Protein AF-A0A813KNQ3-F1 (afdb_monomer)

pLDDT: mean 83.3, std 16.72, range [24.81, 98.5]

Foldseek 3Di:
DDDDDDDDDDPDDDDPPPPPPPPPPDQDQEDEDEDDLPDDAFQDLLVLVDQLCRFPLLVLLLPDLDPVCCPPDVNVVSLLVRLVSSQVSLQDPSGGRCDDVNLVVLLVSLQVCVVSVHLEYEYAYAAWLAFQAFFQLVCLLVVDDPVCSVVSVVLSSVLSNVDSVSSSSNSRLVNVNHNDCVDSSSNQNNSLVSQVSLQPRHQAYEYEYEPQQWWWKFQAAHSRRDLDHARRYMYTYAHAQQDAHVQVVCCVSCVVVDPCVQVSNFVRSCSSRVGIPGTGRAWHATWDWDDDNWKIKIWHFTFHADCPDLLGSNVCVVVVVVCDDPNDRPRHTDTPWMWMDTRNRYSHTDTDPDDDDDDDD

Structure (mmCIF, N/CA/C/O backbone):
data_AF-A0A813KNQ3-F1
#
_entry.id   AF-A0A813KNQ3-F1
#
loop_
_atom_site.group_PDB
_atom_site.id
_atom_site.type_symbol
_atom_site.label_atom_id
_atom_site.label_alt_id
_atom_site.label_comp_id
_atom_site.label_asym_id
_atom_site.label_entity_id
_atom_site.label_seq_id
_atom_site.pdbx_PDB_ins_code
_atom_site.Cartn_x
_atom_site.Cartn_y
_atom_site.Cartn_z
_atom_site.occupancy
_atom_site.B_iso_or_equiv
_atom_site.auth_seq_id
_atom_site.auth_comp_id
_atom_site.auth_asym_id
_atom_site.auth_atom_id
_atom_site.pdbx_PDB_model_num
ATOM 1 N N . MET A 1 1 ? -25.701 44.499 -14.372 1.00 35.12 1 MET A N 1
ATOM 2 C CA . MET A 1 1 ? -26.907 44.432 -13.525 1.00 35.12 1 MET A CA 1
ATOM 3 C C . MET A 1 1 ? -27.213 42.968 -13.316 1.00 35.12 1 MET A C 1
ATOM 5 O O . MET A 1 1 ? -27.433 42.255 -14.286 1.00 35.12 1 MET A O 1
ATOM 9 N N . GLU A 1 2 ? -27.029 42.526 -12.078 1.00 24.81 2 GLU A N 1
ATOM 10 C CA . GLU A 1 2 ? -27.102 41.136 -11.636 1.00 24.81 2 GLU A CA 1
ATOM 11 C C . GLU A 1 2 ? -28.526 40.587 -11.753 1.00 24.81 2 GLU A C 1
ATOM 13 O O . GLU A 1 2 ? -29.489 41.268 -11.404 1.00 24.81 2 GLU A O 1
ATOM 18 N N . ALA A 1 3 ? -28.644 39.338 -12.203 1.00 26.05 3 ALA A N 1
ATOM 19 C CA . ALA A 1 3 ? -29.846 38.533 -12.049 1.00 26.05 3 ALA A CA 1
ATOM 20 C C . ALA A 1 3 ? -29.546 37.419 -11.037 1.00 26.05 3 ALA A C 1
ATOM 22 O O . ALA A 1 3 ? -28.607 36.638 -11.189 1.00 26.05 3 ALA A O 1
ATOM 23 N N . SER A 1 4 ? -30.333 37.426 -9.970 1.00 29.94 4 SER A N 1
ATOM 24 C CA . SER A 1 4 ? -30.266 36.592 -8.779 1.00 29.94 4 SER A CA 1
ATOM 25 C C . SER A 1 4 ? -30.680 35.138 -9.042 1.00 29.94 4 SER A C 1
ATOM 27 O O . SER A 1 4 ? -31.616 34.856 -9.785 1.00 29.94 4 SER A O 1
ATOM 29 N N . SER A 1 5 ? -29.998 34.204 -8.373 1.00 27.09 5 SER A N 1
ATOM 30 C CA . SER A 1 5 ? -30.347 32.779 -8.299 1.00 27.09 5 SER A CA 1
ATOM 31 C C . SER A 1 5 ? -30.851 32.447 -6.884 1.00 27.09 5 SER A C 1
ATOM 33 O O . SER A 1 5 ? -30.196 32.843 -5.914 1.00 27.09 5 SER A O 1
ATOM 35 N N . PRO A 1 6 ? -31.989 31.742 -6.717 1.00 29.94 6 PRO A N 1
ATOM 36 C CA . PRO A 1 6 ? -32.568 31.459 -5.413 1.00 29.94 6 PRO A CA 1
ATOM 37 C C . PRO A 1 6 ? -32.114 30.080 -4.918 1.00 29.94 6 PRO A C 1
ATOM 39 O O . PRO A 1 6 ? -32.777 29.074 -5.146 1.00 29.94 6 PRO A O 1
ATOM 42 N N . TRP A 1 7 ? -31.001 30.029 -4.189 1.00 27.77 7 TRP A N 1
ATOM 43 C CA . TRP A 1 7 ? -30.667 28.868 -3.360 1.00 27.77 7 TRP A CA 1
ATOM 44 C C . TRP A 1 7 ? -30.407 29.323 -1.930 1.00 27.77 7 TRP A C 1
ATOM 46 O O . TRP A 1 7 ? -29.335 29.815 -1.575 1.00 27.77 7 TRP A O 1
ATOM 56 N N . GLY A 1 8 ? -31.449 29.183 -1.110 1.00 27.27 8 GLY A N 1
ATOM 57 C CA . GLY A 1 8 ? -31.393 29.396 0.327 1.00 27.27 8 GLY A CA 1
ATOM 58 C C . GLY A 1 8 ? -30.361 28.472 0.972 1.00 27.27 8 GLY A C 1
ATOM 59 O O . GLY A 1 8 ? -30.392 27.252 0.802 1.00 27.27 8 GLY A O 1
ATOM 60 N N . ARG A 1 9 ? -29.445 29.072 1.735 1.00 32.97 9 ARG A N 1
ATOM 61 C CA . ARG A 1 9 ? -28.508 28.367 2.611 1.00 32.97 9 ARG A CA 1
ATOM 62 C C . ARG A 1 9 ? -29.287 27.670 3.720 1.00 32.97 9 ARG A C 1
ATOM 64 O O . ARG A 1 9 ? -29.707 28.308 4.679 1.00 32.97 9 ARG A O 1
ATOM 71 N N . ASN A 1 10 ? -29.428 26.354 3.618 1.00 29.56 10 ASN A N 1
ATOM 72 C CA . ASN A 1 10 ? -29.791 25.520 4.756 1.00 29.56 10 ASN A CA 1
ATOM 73 C C . ASN A 1 10 ? -28.504 25.049 5.444 1.00 29.56 10 ASN A C 1
ATOM 75 O O . ASN A 1 10 ? -27.877 24.076 5.028 1.00 29.56 10 ASN A O 1
ATOM 79 N N . HIS A 1 11 ? -28.114 25.744 6.513 1.00 34.47 11 HIS A N 1
ATOM 80 C CA . HIS A 1 11 ? -27.138 25.240 7.475 1.00 34.47 11 HIS A CA 1
ATOM 81 C C . HIS A 1 11 ? -27.751 24.042 8.215 1.00 34.47 11 HIS A C 1
ATOM 83 O O . HIS A 1 11 ? -28.449 24.203 9.212 1.00 34.47 11 HIS A O 1
ATOM 89 N N . ARG A 1 12 ? -27.505 22.819 7.731 1.00 32.66 12 ARG A N 1
ATOM 90 C CA . ARG A 1 12 ? -27.678 21.611 8.548 1.00 32.66 12 ARG A CA 1
ATOM 91 C C . ARG A 1 12 ? -26.343 21.265 9.186 1.00 32.66 12 ARG A C 1
ATOM 93 O O . ARG A 1 12 ? -25.427 20.780 8.529 1.00 32.66 12 ARG A O 1
ATOM 100 N N . THR A 1 13 ? -26.270 21.539 10.480 1.00 35.56 13 THR A N 1
ATOM 101 C CA . THR A 1 13 ? -25.295 20.981 11.410 1.00 35.56 13 THR A CA 1
ATOM 102 C C . THR A 1 13 ? -25.208 19.464 11.227 1.00 35.56 13 THR A C 1
ATOM 104 O O . THR A 1 13 ? -26.224 18.770 11.109 1.00 35.56 13 THR A O 1
ATOM 107 N N . GLY A 1 14 ? -23.979 18.952 11.142 1.00 29.75 14 GLY A N 1
ATOM 108 C CA . GLY A 1 14 ? -23.702 17.529 11.001 1.00 29.75 14 GLY A CA 1
ATOM 109 C C . GLY A 1 14 ? -24.305 16.754 12.167 1.00 29.75 14 GLY A C 1
ATOM 110 O O . GLY A 1 14 ? -23.860 16.869 13.306 1.00 29.75 14 GLY A O 1
ATOM 111 N N . ARG A 1 15 ? -25.338 15.957 11.888 1.00 31.27 15 ARG A N 1
ATOM 112 C CA . ARG A 1 15 ? -25.838 14.965 12.836 1.00 31.27 15 ARG A CA 1
ATOM 113 C C . ARG A 1 15 ? -24.841 13.808 12.848 1.00 31.27 15 ARG A C 1
ATOM 115 O O . ARG A 1 15 ? -24.817 13.004 11.920 1.00 31.27 15 ARG A O 1
ATOM 122 N N . HIS A 1 16 ? -24.016 13.737 13.889 1.00 36.00 16 HIS A N 1
ATOM 123 C CA . HIS A 1 16 ? -23.256 12.535 14.212 1.00 36.00 16 HIS A CA 1
ATOM 124 C C . HIS A 1 16 ? -24.248 11.396 14.485 1.00 36.00 16 HIS A C 1
ATOM 126 O O . HIS A 1 16 ? -24.950 11.390 15.496 1.00 36.00 16 HIS A O 1
ATOM 132 N N . LEU A 1 17 ? -24.347 10.446 13.554 1.00 31.23 17 LEU A N 1
ATOM 133 C CA . LEU A 1 17 ? -25.104 9.213 13.744 1.00 31.23 17 LEU A CA 1
ATOM 134 C C . LEU A 1 17 ? -24.334 8.310 14.715 1.00 31.23 17 LEU A C 1
ATOM 136 O O . LEU A 1 17 ? -23.554 7.448 14.316 1.00 31.23 17 LEU A O 1
ATOM 140 N N . HIS A 1 18 ? -24.558 8.503 16.014 1.00 33.09 18 HIS A N 1
ATOM 141 C CA . HIS A 1 18 ? -24.254 7.484 17.009 1.00 33.09 18 HIS A CA 1
ATOM 142 C C . HIS A 1 18 ? -25.308 6.377 16.904 1.00 33.09 18 HIS A C 1
ATOM 144 O O . HIS A 1 18 ? -26.362 6.445 17.531 1.00 33.09 18 HIS A O 1
ATOM 150 N N . HIS A 1 19 ? -25.028 5.331 16.123 1.00 35.94 19 HIS A N 1
ATOM 151 C CA . HIS A 1 19 ? -25.736 4.064 16.291 1.00 35.94 19 HIS A CA 1
ATOM 152 C C . HIS A 1 19 ? -25.335 3.467 17.647 1.00 35.94 19 HIS A C 1
ATOM 154 O O . HIS A 1 19 ? -24.266 2.872 17.804 1.00 35.94 19 HIS A O 1
ATOM 160 N N . ALA A 1 20 ? -26.185 3.656 18.654 1.00 36.78 20 ALA A N 1
ATOM 161 C CA . ALA A 1 20 ? -26.112 2.903 19.893 1.00 36.78 20 ALA A CA 1
ATOM 162 C C . ALA A 1 20 ? -26.589 1.464 19.618 1.00 36.78 20 ALA A C 1
ATOM 164 O O . ALA A 1 20 ? -27.782 1.183 19.619 1.00 36.78 20 ALA A O 1
ATOM 165 N N . ASP A 1 21 ? -25.655 0.543 19.350 1.00 44.47 21 ASP A N 1
ATOM 166 C CA . ASP A 1 21 ? -25.929 -0.895 19.483 1.00 44.47 21 ASP A CA 1
ATOM 167 C C . ASP A 1 21 ? -26.136 -1.178 20.985 1.00 44.47 21 ASP A C 1
ATOM 169 O O . ASP A 1 21 ? -25.201 -1.073 21.790 1.00 44.47 21 ASP A O 1
ATOM 173 N N . HIS A 1 22 ? -27.392 -1.449 21.351 1.00 41.41 22 HIS A N 1
ATOM 174 C CA . HIS A 1 22 ? -27.886 -1.731 22.703 1.00 41.41 22 HIS A CA 1
ATOM 175 C C . HIS A 1 22 ? -27.747 -3.216 23.095 1.00 41.41 22 HIS A C 1
ATOM 177 O O . HIS A 1 22 ? -28.531 -3.732 23.889 1.00 41.41 22 HIS A O 1
ATOM 183 N N . ARG A 1 23 ? -26.736 -3.937 22.594 1.00 51.44 23 ARG A N 1
ATOM 184 C CA . ARG A 1 23 ? -26.382 -5.259 23.138 1.00 51.44 23 ARG A CA 1
ATOM 185 C C . ARG A 1 23 ? -25.590 -5.121 24.439 1.00 51.44 23 ARG A C 1
ATOM 187 O O . ARG A 1 23 ? -24.360 -5.169 24.459 1.00 51.44 23 ARG A O 1
ATOM 194 N N . VAL A 1 24 ? -26.328 -4.924 25.530 1.00 48.94 24 VAL A N 1
ATOM 195 C CA . VAL A 1 24 ? -25.827 -4.883 26.911 1.00 48.94 24 VAL A CA 1
ATOM 196 C C . VAL A 1 24 ? -24.958 -6.123 27.185 1.00 48.94 24 VAL A C 1
ATOM 198 O O . VAL A 1 24 ? -25.380 -7.251 26.947 1.00 48.94 24 VAL A O 1
ATOM 201 N N . GLY A 1 25 ? -23.719 -5.913 27.648 1.00 62.31 25 GLY A N 1
ATOM 202 C CA . GLY A 1 25 ? -22.829 -6.974 28.145 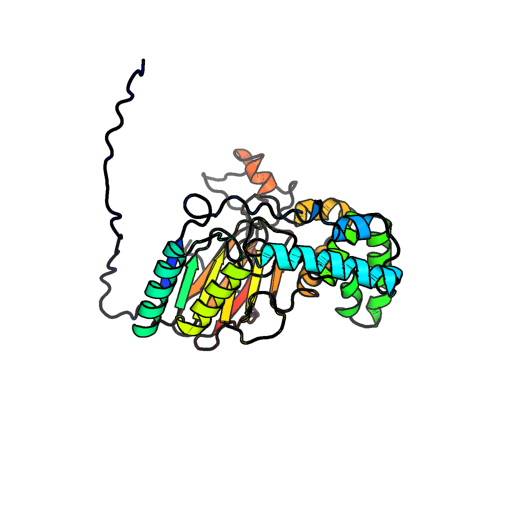1.00 62.31 25 GLY A CA 1
ATOM 203 C C . GLY A 1 25 ? -21.714 -7.461 27.209 1.00 62.31 25 GLY A C 1
ATOM 204 O O . GLY A 1 25 ? -20.819 -8.167 27.673 1.00 62.31 25 GLY A O 1
ATOM 205 N N . ARG A 1 26 ? -21.682 -7.079 25.922 1.00 62.34 26 ARG A N 1
ATOM 206 C CA . ARG A 1 26 ? -20.534 -7.405 25.047 1.00 62.34 26 ARG A CA 1
ATOM 207 C C . ARG A 1 26 ? -19.528 -6.244 24.995 1.00 62.34 26 ARG A C 1
ATOM 209 O O . ARG A 1 26 ? -19.908 -5.140 24.607 1.00 62.34 26 ARG A O 1
ATOM 216 N N . PRO A 1 27 ? -18.243 -6.460 25.337 1.00 73.25 27 PRO A N 1
ATOM 217 C CA . PRO A 1 27 ? -17.233 -5.412 25.235 1.00 73.25 27 PRO A CA 1
ATOM 218 C C . PRO A 1 27 ? -17.056 -4.991 23.773 1.00 73.25 27 PRO A C 1
ATOM 220 O O . PRO A 1 27 ? -16.853 -5.826 22.890 1.00 73.25 27 PRO A O 1
ATOM 223 N N . ARG A 1 28 ? -17.136 -3.681 23.518 1.00 89.31 28 ARG A N 1
ATOM 224 C CA . ARG A 1 28 ? -16.939 -3.103 22.184 1.00 89.31 28 ARG A CA 1
ATOM 225 C C . ARG A 1 28 ? -15.476 -3.283 21.772 1.00 89.31 28 ARG A C 1
ATOM 227 O O . ARG A 1 28 ? -14.582 -2.817 22.466 1.00 89.31 28 ARG A O 1
ATOM 234 N N . LEU A 1 29 ? -15.234 -3.944 20.640 1.00 94.81 29 LEU A N 1
ATOM 235 C CA . LEU A 1 29 ? -13.877 -4.304 20.204 1.00 94.81 29 LEU A CA 1
ATOM 236 C C . LEU A 1 29 ? -13.149 -3.174 19.471 1.00 94.81 29 LEU A C 1
ATOM 238 O O . LEU A 1 29 ? -11.924 -3.100 19.524 1.00 94.81 29 LEU A O 1
ATOM 242 N N . ALA A 1 30 ? -13.890 -2.311 18.778 1.00 96.81 30 ALA A N 1
ATOM 243 C CA . ALA A 1 30 ? -13.305 -1.344 17.864 1.00 96.81 30 ALA A CA 1
ATOM 244 C C . ALA A 1 30 ? -13.993 0.025 17.913 1.00 96.81 30 ALA A C 1
ATOM 246 O O . ALA A 1 30 ? -15.154 0.167 18.322 1.00 96.81 30 ALA A O 1
ATOM 247 N N . THR A 1 31 ? -13.257 1.033 17.465 1.00 97.94 31 THR A N 1
ATOM 248 C CA . THR A 1 31 ? -13.800 2.293 16.953 1.00 97.94 31 THR A CA 1
ATOM 249 C C . THR A 1 31 ? -13.368 2.406 15.502 1.00 97.94 31 THR A C 1
ATOM 251 O O . THR A 1 31 ? -12.188 2.224 15.216 1.00 97.94 31 THR A O 1
ATOM 254 N N . ILE A 1 32 ? -14.320 2.664 14.606 1.00 97.19 32 ILE A N 1
ATOM 255 C CA . ILE A 1 32 ? -14.069 2.835 13.175 1.00 97.19 32 ILE A CA 1
ATOM 256 C C . ILE A 1 32 ? -14.340 4.295 12.835 1.00 97.19 32 ILE A C 1
ATOM 258 O O . ILE A 1 32 ? -15.409 4.811 13.158 1.00 97.19 32 ILE A O 1
ATOM 262 N N . VAL A 1 33 ? -13.373 4.943 12.198 1.00 96.06 33 VAL A N 1
ATOM 263 C CA . VAL A 1 33 ? -13.489 6.303 11.674 1.00 96.06 33 VAL A CA 1
ATOM 264 C C . VAL A 1 33 ? -13.327 6.216 10.162 1.00 96.06 33 VAL A C 1
ATOM 266 O O . VAL A 1 33 ? -12.337 5.674 9.683 1.00 96.06 33 VAL A O 1
ATOM 269 N N . GLY A 1 34 ? -14.313 6.707 9.414 1.00 92.62 34 GLY A N 1
ATOM 270 C CA . GLY A 1 34 ? -14.240 6.849 7.961 1.00 92.62 34 GLY A CA 1
ATOM 271 C C . GLY A 1 34 ? -14.285 8.325 7.603 1.00 92.62 34 GLY A C 1
ATOM 272 O O . GLY A 1 34 ? -15.206 9.023 8.029 1.00 92.62 34 GLY A O 1
ATOM 273 N N . LEU A 1 35 ? -13.285 8.798 6.864 1.00 86.38 35 LEU A N 1
ATOM 274 C CA . LEU A 1 35 ? -13.152 10.199 6.468 1.00 86.38 35 LEU A CA 1
ATOM 275 C C . LEU A 1 35 ? -12.934 10.271 4.959 1.00 86.38 35 LEU A C 1
ATOM 277 O O . LEU A 1 35 ? -12.201 9.466 4.386 1.00 86.38 35 LEU A O 1
ATOM 281 N N . ASP A 1 36 ? -13.596 11.231 4.321 1.00 76.94 36 ASP A N 1
ATOM 282 C CA . ASP A 1 36 ? -13.407 11.502 2.900 1.00 76.94 36 ASP A CA 1
ATOM 283 C C . ASP A 1 36 ? -12.129 12.322 2.703 1.00 76.94 36 ASP A C 1
ATOM 285 O O . ASP A 1 36 ? -12.038 13.446 3.200 1.00 76.94 36 ASP A O 1
ATOM 289 N N . THR A 1 37 ? -11.170 11.763 1.965 1.00 68.94 37 THR A N 1
ATOM 290 C CA . THR A 1 37 ? -9.847 12.353 1.716 1.00 68.94 37 THR A CA 1
ATOM 291 C C . THR A 1 37 ? -9.738 13.100 0.380 1.00 68.94 37 THR A C 1
ATOM 293 O O . THR A 1 37 ? -8.639 13.512 0.012 1.00 68.94 37 THR A O 1
ATOM 296 N N . ARG A 1 38 ? -10.827 13.255 -0.395 1.00 65.75 38 ARG A N 1
ATOM 297 C CA . ARG A 1 38 ? -10.769 13.803 -1.770 1.00 65.75 38 ARG A CA 1
ATOM 298 C C . ARG A 1 38 ? -11.691 14.993 -2.038 1.00 65.75 38 ARG A C 1
ATOM 300 O O . ARG A 1 38 ? -11.348 15.813 -2.880 1.00 65.75 38 ARG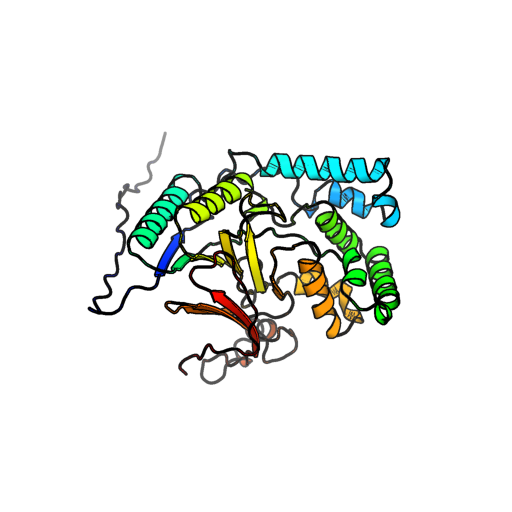 A O 1
ATOM 307 N N . LEU A 1 39 ? -12.829 15.129 -1.357 1.00 60.16 39 LEU A N 1
ATOM 308 C CA . LEU A 1 39 ? -13.869 16.083 -1.769 1.00 60.16 39 LEU A CA 1
ATOM 309 C C . LEU A 1 39 ? -13.893 17.410 -1.002 1.00 60.16 39 LEU A C 1
ATOM 311 O O . LEU A 1 39 ? -14.517 18.355 -1.481 1.00 60.16 39 LEU A O 1
ATOM 315 N N . LYS A 1 40 ? -13.291 17.501 0.192 1.00 63.97 40 LYS A N 1
ATOM 316 C CA . LYS A 1 40 ? -13.512 18.668 1.077 1.00 63.97 40 LYS A CA 1
ATOM 317 C C . LYS A 1 40 ? -12.270 19.364 1.619 1.00 63.9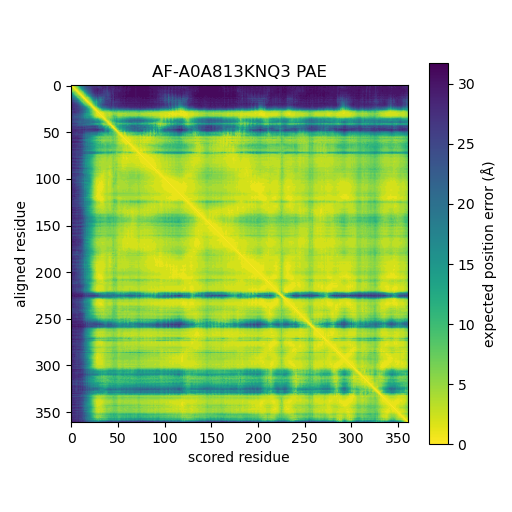7 40 LYS A C 1
ATOM 319 O O . LYS A 1 40 ? -12.378 20.536 1.959 1.00 63.97 40 LYS A O 1
ATOM 324 N N . VAL A 1 41 ? -11.145 18.664 1.760 1.00 67.81 41 VAL A N 1
ATOM 325 C CA . VAL A 1 41 ? -10.033 19.156 2.603 1.00 67.81 41 VAL A CA 1
ATOM 326 C C . VAL A 1 41 ? -8.657 18.977 1.972 1.00 67.81 41 VAL A C 1
ATOM 328 O O . VAL A 1 41 ? -7.672 19.479 2.508 1.00 67.81 41 VAL A O 1
ATOM 331 N N . ARG A 1 42 ? -8.579 18.313 0.812 1.00 75.94 42 ARG A N 1
ATOM 332 C CA . ARG A 1 42 ? -7.334 18.243 0.053 1.00 75.94 42 ARG A CA 1
ATOM 333 C C . ARG A 1 42 ? -6.903 19.679 -0.239 1.00 75.94 42 ARG A C 1
ATOM 335 O O . ARG A 1 42 ? -7.678 20.452 -0.811 1.00 75.94 42 ARG A O 1
ATOM 342 N N . SER A 1 43 ? -5.693 20.047 0.185 1.00 73.38 43 SER A N 1
ATOM 343 C CA . SER A 1 43 ? -5.064 21.294 -0.245 1.00 73.38 43 SER A CA 1
ATOM 344 C C . SER A 1 43 ? -5.085 21.343 -1.774 1.00 73.38 43 SER A C 1
ATOM 346 O O . SER A 1 43 ? -5.275 20.307 -2.416 1.00 73.38 43 SER A O 1
ATOM 348 N N . LYS A 1 44 ? -4.863 22.519 -2.383 1.00 64.50 44 LYS A N 1
ATOM 349 C CA . LYS A 1 44 ? -4.642 22.598 -3.839 1.00 64.50 44 LYS A CA 1
ATOM 350 C C . LYS A 1 44 ? -3.746 21.430 -4.243 1.00 64.50 44 LYS A C 1
ATOM 352 O O . LYS A 1 44 ? -2.745 21.225 -3.544 1.00 64.50 44 LYS A O 1
ATOM 357 N N . ASP A 1 45 ? -4.168 20.660 -5.261 1.00 55.72 45 ASP A N 1
ATOM 358 C CA . ASP A 1 45 ? -3.426 19.487 -5.728 1.00 55.72 45 ASP A CA 1
ATOM 359 C C . ASP A 1 45 ? -1.969 19.864 -5.688 1.00 55.72 45 ASP A C 1
ATOM 361 O O . ASP A 1 45 ? -1.627 20.920 -6.246 1.00 55.72 45 ASP A O 1
ATOM 365 N N . PRO A 1 46 ? -1.164 19.126 -4.911 1.00 52.47 46 PRO A N 1
ATOM 366 C CA . PRO A 1 46 ? 0.173 19.572 -4.655 1.00 52.47 46 PRO A CA 1
ATOM 367 C C . PRO A 1 46 ? 0.756 19.673 -6.059 1.00 52.47 46 PRO A C 1
ATOM 369 O O . PRO A 1 46 ? 0.745 18.710 -6.831 1.00 52.47 46 PRO A O 1
ATOM 372 N N . THR A 1 47 ? 1.134 20.887 -6.459 1.00 50.38 47 THR A N 1
ATOM 373 C CA . THR A 1 47 ? 1.878 21.140 -7.690 1.00 50.38 47 THR A CA 1
ATOM 374 C C . THR A 1 47 ? 3.273 20.574 -7.450 1.00 50.38 47 THR A C 1
ATOM 376 O O . THR A 1 47 ? 4.266 21.293 -7.462 1.00 50.38 47 THR A O 1
ATOM 379 N N . ILE A 1 48 ? 3.328 19.284 -7.101 1.00 54.06 48 ILE A N 1
ATOM 380 C CA . ILE A 1 48 ? 4.508 18.467 -6.950 1.00 54.06 48 ILE A CA 1
ATOM 381 C C . ILE A 1 48 ? 5.048 18.477 -8.354 1.00 54.06 48 ILE A C 1
ATOM 383 O O . ILE A 1 48 ? 4.428 17.934 -9.268 1.00 54.06 48 ILE A O 1
ATOM 387 N N . GLY A 1 49 ? 6.155 19.192 -8.520 1.00 47.28 49 GLY A N 1
ATOM 388 C CA . GLY A 1 49 ? 6.671 19.559 -9.825 1.00 47.28 49 GLY A CA 1
ATOM 389 C C . GLY A 1 49 ? 6.933 18.377 -10.744 1.00 47.28 49 GLY A C 1
ATOM 390 O O . GLY A 1 49 ? 7.143 18.610 -11.921 1.00 47.28 49 GLY A O 1
ATOM 391 N N . LEU A 1 50 ? 6.911 17.128 -10.269 1.00 57.50 50 LEU A N 1
ATOM 392 C CA . LEU A 1 50 ? 7.081 15.955 -11.108 1.00 57.50 50 LEU A CA 1
ATOM 393 C C . LEU A 1 50 ? 6.220 14.811 -10.546 1.00 57.50 50 LEU A C 1
ATOM 395 O O . LEU A 1 50 ? 6.513 14.243 -9.490 1.00 57.50 50 LEU A O 1
ATOM 399 N N . SER A 1 51 ? 5.158 14.441 -11.271 1.00 66.50 51 SER A N 1
ATOM 400 C CA . SER A 1 51 ? 4.630 13.074 -11.165 1.00 66.50 51 SER A CA 1
ATOM 401 C C . SER A 1 51 ? 5.787 12.095 -11.396 1.00 66.50 51 SER A C 1
ATOM 403 O O . SER A 1 51 ? 6.759 12.449 -12.067 1.00 66.50 51 SER A O 1
ATOM 405 N N . PHE A 1 52 ? 5.713 10.872 -10.862 1.00 68.94 52 PHE A N 1
ATOM 406 C CA . PHE A 1 52 ? 6.781 9.877 -11.039 1.00 68.94 52 PHE A CA 1
ATOM 407 C C . PHE A 1 52 ? 7.286 9.817 -12.488 1.00 68.94 52 PHE A C 1
ATOM 409 O O . PHE A 1 52 ? 8.485 9.941 -12.731 1.00 68.94 52 PHE A O 1
ATOM 416 N N . TRP A 1 53 ? 6.349 9.760 -13.440 1.00 71.75 53 TRP A N 1
ATOM 417 C CA . TRP A 1 53 ? 6.598 9.658 -14.880 1.00 71.75 53 TRP A CA 1
ATOM 418 C C . TRP A 1 53 ? 7.287 10.874 -15.506 1.00 71.75 53 TRP A C 1
ATOM 420 O O . TRP A 1 53 ? 7.880 10.744 -16.571 1.00 71.75 53 TRP A O 1
ATOM 430 N N . ALA A 1 54 ? 7.224 12.034 -14.857 1.00 68.88 54 ALA A N 1
ATOM 431 C CA . ALA A 1 54 ? 7.879 13.257 -15.301 1.00 68.88 54 ALA A CA 1
ATOM 432 C C . ALA A 1 54 ? 9.186 13.544 -14.542 1.00 68.88 54 ALA A C 1
ATOM 434 O O . ALA A 1 54 ? 9.830 14.544 -14.827 1.00 68.88 54 ALA A O 1
ATOM 435 N N . SER A 1 55 ? 9.577 12.709 -13.571 1.00 76.94 55 SER A N 1
ATOM 436 C CA . SER A 1 55 ? 10.700 13.019 -12.681 1.00 76.94 55 SER A CA 1
ATOM 437 C C . SER A 1 55 ? 12.079 12.898 -13.331 1.00 76.94 55 SER A C 1
ATOM 439 O O . SER A 1 55 ? 12.314 12.019 -14.159 1.00 76.94 55 SER A O 1
ATOM 441 N N . ASP A 1 56 ? 13.035 13.713 -12.877 1.00 80.62 56 ASP A N 1
ATOM 442 C CA . ASP A 1 56 ? 14.426 13.656 -13.346 1.00 80.62 56 ASP A CA 1
ATOM 443 C C . ASP A 1 56 ? 15.067 12.283 -13.097 1.00 80.62 56 ASP A C 1
ATOM 445 O O . ASP A 1 56 ? 15.831 11.798 -13.927 1.00 80.62 56 ASP A O 1
ATOM 449 N N . VAL A 1 57 ? 14.696 11.592 -12.010 1.00 81.31 57 VAL A N 1
ATOM 450 C CA . VAL A 1 57 ? 15.107 10.196 -11.761 1.00 81.31 57 VAL A CA 1
ATOM 451 C C . VAL A 1 57 ? 14.641 9.274 -12.893 1.00 81.31 57 VAL A C 1
ATOM 453 O O . VAL A 1 57 ? 15.407 8.440 -13.377 1.00 81.31 57 VAL A O 1
ATOM 456 N N . VAL A 1 58 ? 13.404 9.444 -13.361 1.00 83.56 58 VAL A N 1
ATOM 457 C CA . VAL A 1 58 ? 12.840 8.680 -14.480 1.00 83.56 58 VAL A CA 1
ATOM 458 C C . VAL A 1 58 ? 13.518 9.027 -15.807 1.00 83.56 58 VAL A C 1
ATOM 460 O O . VAL A 1 58 ? 13.823 8.123 -16.594 1.00 83.56 58 VAL A O 1
ATOM 463 N N . VAL A 1 59 ? 13.823 10.303 -16.052 1.00 85.81 59 VAL A N 1
ATOM 464 C CA . VAL A 1 59 ? 14.543 10.741 -17.258 1.00 85.81 59 VAL A CA 1
ATOM 465 C C . VAL A 1 59 ? 15.962 10.166 -17.283 1.00 85.81 59 VAL A C 1
ATOM 467 O O . VAL A 1 59 ? 16.341 9.529 -18.271 1.00 85.81 59 VAL A O 1
ATOM 470 N N . LEU A 1 60 ? 16.714 10.291 -16.184 1.00 87.19 60 LEU A N 1
ATOM 471 C CA . LEU A 1 60 ? 18.071 9.750 -16.038 1.00 87.19 60 LEU A CA 1
ATOM 472 C C . LEU A 1 60 ? 18.110 8.232 -16.276 1.00 87.19 60 LEU A C 1
ATOM 474 O O . LEU A 1 60 ? 18.949 7.746 -17.037 1.00 87.19 60 LEU A O 1
ATOM 478 N N . ALA A 1 61 ? 17.162 7.482 -15.707 1.00 87.69 61 ALA A N 1
ATOM 479 C CA . ALA A 1 61 ? 17.048 6.034 -15.911 1.00 87.69 61 ALA A CA 1
ATOM 480 C C . ALA A 1 61 ? 16.647 5.647 -17.349 1.00 87.69 61 ALA A C 1
ATOM 482 O O . ALA A 1 61 ? 16.962 4.557 -17.841 1.00 87.69 61 ALA A O 1
ATOM 483 N N . THR A 1 62 ? 15.939 6.536 -18.048 1.00 86.81 62 THR A N 1
ATOM 484 C CA . THR A 1 62 ? 15.533 6.310 -19.437 1.00 86.81 62 THR A CA 1
ATOM 485 C C . THR A 1 62 ? 16.726 6.419 -20.379 1.00 86.81 62 THR A C 1
ATOM 487 O O . THR A 1 62 ? 16.909 5.524 -21.214 1.00 86.81 62 THR A O 1
ATOM 490 N N . VAL A 1 63 ? 17.542 7.469 -20.217 1.00 86.50 63 VAL A N 1
ATOM 491 C CA . VAL A 1 63 ? 18.712 7.742 -21.069 1.00 86.50 63 VAL A CA 1
ATOM 492 C C . VAL A 1 63 ? 19.915 6.869 -20.715 1.00 86.50 63 VAL A C 1
ATOM 494 O O . VAL A 1 63 ? 20.661 6.469 -21.608 1.00 86.50 63 VAL A O 1
ATOM 497 N N . ASN A 1 64 ? 20.087 6.506 -19.441 1.00 87.19 64 ASN A N 1
ATOM 498 C CA . ASN A 1 64 ? 21.181 5.648 -19.009 1.00 87.19 64 ASN A CA 1
ATOM 499 C C . ASN A 1 64 ? 20.737 4.185 -18.890 1.00 87.19 64 ASN A C 1
ATOM 501 O O . ASN A 1 64 ? 20.186 3.757 -17.878 1.00 87.19 64 ASN A O 1
ATOM 505 N N . LYS A 1 65 ? 21.018 3.397 -19.930 1.00 87.38 65 LYS A N 1
ATOM 506 C CA . LYS A 1 65 ? 20.664 1.970 -19.978 1.00 87.38 65 LYS A CA 1
ATOM 507 C C . LYS A 1 65 ? 21.576 1.071 -19.137 1.00 87.38 65 LYS A C 1
ATOM 509 O O . LYS A 1 65 ? 21.209 -0.071 -18.890 1.00 87.38 65 LYS A O 1
ATOM 514 N N . ASN A 1 66 ? 22.752 1.554 -18.730 1.00 87.75 66 ASN A N 1
ATOM 515 C CA . ASN A 1 66 ? 23.730 0.740 -18.022 1.00 87.75 66 ASN A CA 1
ATOM 516 C C . ASN A 1 66 ? 23.610 0.950 -16.511 1.00 87.75 66 ASN A C 1
ATOM 518 O O . ASN A 1 66 ? 24.202 1.868 -15.944 1.00 87.75 66 ASN A O 1
ATOM 522 N N . MET A 1 67 ? 22.853 0.064 -15.871 1.00 88.31 67 MET A N 1
ATOM 523 C CA . MET A 1 67 ? 22.574 0.132 -14.441 1.00 88.31 67 MET A CA 1
ATOM 524 C C . MET A 1 67 ? 23.817 0.139 -13.550 1.00 88.31 67 MET A C 1
ATOM 526 O O . MET A 1 67 ? 23.811 0.824 -12.531 1.00 88.31 67 MET A O 1
ATOM 530 N N . SER A 1 68 ? 24.895 -0.565 -13.915 1.00 84.56 68 SER A N 1
ATOM 531 C CA . SER A 1 68 ? 26.113 -0.568 -13.090 1.00 84.56 68 SER A CA 1
ATOM 532 C C . SER A 1 68 ? 26.751 0.819 -13.009 1.00 84.56 68 SER A C 1
ATOM 534 O O . SER A 1 68 ? 27.302 1.182 -11.970 1.00 84.56 68 SER A O 1
ATOM 536 N N . LYS A 1 69 ? 26.574 1.646 -14.049 1.00 89.12 69 LYS A N 1
ATOM 537 C CA . LYS A 1 69 ? 27.035 3.037 -14.047 1.00 89.12 69 LYS A CA 1
ATOM 538 C C . LYS A 1 69 ? 26.227 3.937 -13.124 1.00 89.12 69 LYS A C 1
ATOM 540 O O . LYS A 1 69 ? 26.729 4.975 -12.710 1.00 89.12 69 LYS A O 1
ATOM 545 N N . TRP A 1 70 ? 24.990 3.571 -12.773 1.00 91.00 70 TRP A N 1
ATOM 546 C CA . TRP A 1 70 ? 24.150 4.378 -11.873 1.00 91.00 70 TRP A CA 1
ATOM 547 C C . TRP A 1 70 ? 24.778 4.549 -10.489 1.00 91.00 70 TRP A C 1
ATOM 549 O O . TRP A 1 70 ? 24.485 5.521 -9.798 1.00 91.00 70 TRP A O 1
ATOM 559 N N . MET A 1 71 ? 25.660 3.622 -10.110 1.00 89.62 71 MET A N 1
ATOM 560 C CA . MET A 1 71 ? 26.377 3.626 -8.839 1.00 89.62 71 MET A CA 1
ATOM 561 C C . MET A 1 71 ? 27.747 4.325 -8.912 1.00 89.62 71 MET A C 1
ATOM 563 O O . MET A 1 71 ? 28.432 4.423 -7.896 1.00 89.62 71 MET A O 1
ATOM 567 N N . GLU A 1 72 ? 28.150 4.840 -10.077 1.00 89.19 72 GLU A N 1
ATOM 568 C CA . GLU A 1 72 ? 29.365 5.647 -10.239 1.00 89.19 72 GLU A CA 1
ATOM 569 C C . GLU A 1 72 ? 29.159 7.069 -9.693 1.00 89.19 72 GLU A C 1
ATOM 571 O O . GLU A 1 72 ? 28.070 7.632 -9.799 1.00 89.19 72 GLU A O 1
ATOM 576 N N . SER A 1 73 ? 30.213 7.684 -9.140 1.00 84.88 73 SER A N 1
ATOM 577 C CA . SER A 1 73 ? 30.111 8.922 -8.342 1.00 84.88 73 SER A CA 1
ATOM 578 C C . SER A 1 73 ? 29.329 10.076 -9.011 1.00 84.88 73 SER A C 1
ATOM 580 O O . SER A 1 73 ? 28.391 10.578 -8.381 1.00 84.88 73 SER A O 1
ATOM 582 N N . PRO A 1 74 ? 29.588 10.474 -10.278 1.00 87.69 74 PRO A N 1
ATOM 583 C CA . PRO A 1 74 ? 28.838 11.573 -10.892 1.00 87.69 74 PRO A CA 1
ATOM 584 C C . PRO A 1 74 ? 27.352 11.253 -11.116 1.00 87.69 74 PRO A C 1
ATOM 586 O O . PRO A 1 74 ? 26.499 12.111 -10.897 1.00 87.69 74 PRO A O 1
ATOM 589 N N . LEU A 1 75 ? 27.023 10.022 -11.519 1.00 91.50 75 LEU A N 1
ATOM 590 C CA . LEU A 1 75 ? 25.647 9.633 -11.833 1.00 91.50 75 LEU A CA 1
ATOM 591 C C . LEU A 1 75 ? 24.832 9.335 -10.570 1.00 91.50 75 LEU A C 1
ATOM 593 O O . LEU A 1 75 ? 23.687 9.770 -10.449 1.00 91.50 75 LEU A O 1
ATOM 597 N N . LEU A 1 76 ? 25.448 8.675 -9.591 1.00 92.50 76 LEU A N 1
ATOM 598 C CA . LEU A 1 76 ? 24.874 8.465 -8.268 1.00 92.50 76 LEU A CA 1
ATOM 599 C C . LEU A 1 76 ? 24.515 9.801 -7.605 1.00 92.50 76 LEU A C 1
ATOM 601 O O . LEU A 1 76 ? 23.451 9.926 -6.996 1.00 92.50 76 LEU A O 1
ATOM 605 N N . GLY A 1 77 ? 25.386 10.808 -7.742 1.00 93.44 77 GLY A N 1
ATOM 606 C CA . GLY A 1 77 ? 25.131 12.168 -7.269 1.00 93.44 77 GLY A CA 1
ATOM 607 C C . GLY A 1 77 ? 23.898 12.801 -7.920 1.00 93.44 77 GLY A C 1
ATOM 608 O O . GLY A 1 77 ? 23.060 13.357 -7.213 1.00 93.44 77 GLY A O 1
ATOM 609 N N . GLN A 1 78 ? 23.739 12.656 -9.239 1.00 92.31 78 GLN A N 1
ATOM 610 C CA . GLN A 1 78 ? 22.580 13.177 -9.978 1.00 92.31 78 GLN A CA 1
ATOM 611 C C . GLN A 1 78 ? 21.267 12.513 -9.555 1.00 92.31 78 GLN A C 1
ATOM 613 O O . GLN A 1 78 ? 20.298 13.210 -9.257 1.00 92.31 78 GLN A O 1
ATOM 618 N N . PHE A 1 79 ? 21.238 11.180 -9.461 1.00 92.88 79 PHE A N 1
ATOM 619 C CA . PHE A 1 79 ? 20.053 10.455 -8.995 1.00 92.88 79 PHE A CA 1
ATOM 620 C C . PHE A 1 79 ? 19.645 10.868 -7.577 1.00 92.88 79 PHE A C 1
ATOM 622 O O . PHE A 1 79 ? 18.468 11.130 -7.325 1.00 92.88 79 PHE A O 1
ATOM 629 N N . LYS A 1 80 ? 20.612 10.974 -6.657 1.00 91.94 80 LYS A N 1
ATOM 630 C CA . LYS A 1 80 ? 20.361 11.420 -5.279 1.00 91.94 80 LYS A CA 1
ATOM 631 C C . LYS A 1 80 ? 19.861 12.861 -5.219 1.00 91.94 80 LYS A C 1
ATOM 633 O O . LYS A 1 80 ? 18.931 13.135 -4.467 1.00 91.94 80 LYS A O 1
ATOM 638 N N . ALA A 1 81 ? 20.444 13.767 -6.004 1.00 91.62 81 ALA A N 1
ATOM 639 C CA . ALA A 1 81 ? 20.007 15.159 -6.064 1.00 91.62 81 ALA A CA 1
ATOM 640 C C . ALA A 1 81 ? 18.559 15.270 -6.567 1.00 91.62 81 ALA A C 1
ATOM 642 O O . ALA A 1 81 ? 17.735 15.919 -5.926 1.00 91.62 81 ALA A O 1
ATOM 643 N N . ALA A 1 82 ? 18.224 14.563 -7.649 1.00 89.75 82 ALA A N 1
ATOM 644 C CA . ALA A 1 82 ? 16.865 14.512 -8.179 1.00 89.75 82 ALA A CA 1
ATOM 645 C C . ALA A 1 82 ? 15.865 13.929 -7.162 1.00 89.75 82 ALA A C 1
ATOM 647 O O . ALA A 1 82 ? 14.803 14.504 -6.926 1.00 89.75 82 ALA A O 1
ATOM 648 N N . ALA A 1 83 ? 16.215 12.820 -6.504 1.00 89.38 83 ALA A N 1
ATOM 649 C CA . ALA A 1 83 ? 15.380 12.225 -5.462 1.00 89.38 83 ALA A CA 1
ATOM 650 C C . ALA A 1 83 ? 15.169 13.172 -4.267 1.00 89.38 83 ALA A C 1
ATOM 652 O O . ALA A 1 83 ? 14.053 13.273 -3.757 1.00 89.38 83 ALA A O 1
ATOM 653 N N . LYS A 1 84 ? 16.210 13.908 -3.854 1.00 88.81 84 LYS A N 1
ATOM 654 C CA . LYS A 1 84 ? 16.145 14.882 -2.756 1.00 88.81 84 LYS A CA 1
ATOM 655 C C . LYS A 1 84 ? 15.157 16.011 -3.049 1.00 88.81 84 LYS A C 1
ATOM 657 O O . LYS A 1 84 ? 14.345 16.322 -2.187 1.00 88.81 84 LYS A O 1
ATOM 662 N N . VAL A 1 85 ? 15.164 16.562 -4.266 1.00 87.06 85 VAL A N 1
ATOM 663 C CA . VAL A 1 85 ? 14.200 17.600 -4.686 1.00 87.06 85 VAL A CA 1
ATOM 664 C C . VAL A 1 85 ? 12.756 17.106 -4.542 1.00 87.06 85 VAL A C 1
ATOM 666 O O . VAL A 1 85 ? 11.899 17.822 -4.026 1.00 87.06 85 VAL A O 1
ATOM 669 N N . LEU A 1 86 ? 12.482 15.862 -4.947 1.00 85.56 86 LEU A N 1
ATOM 670 C CA . LEU A 1 86 ? 11.150 15.263 -4.818 1.00 85.56 86 LEU A CA 1
ATOM 671 C C . LEU A 1 86 ? 10.751 15.053 -3.357 1.00 85.56 86 LEU A C 1
ATOM 673 O O . LEU A 1 86 ? 9.609 15.322 -2.987 1.00 85.56 86 LEU A O 1
ATOM 677 N N . GLN A 1 87 ? 11.675 14.551 -2.539 1.00 86.19 87 GLN A N 1
ATOM 678 C CA . GLN A 1 87 ? 11.444 14.332 -1.112 1.00 86.19 87 GLN A CA 1
ATOM 679 C C . GLN A 1 87 ? 11.141 15.652 -0.394 1.00 86.19 87 GLN A C 1
ATOM 681 O O . GLN A 1 87 ? 10.166 15.718 0.350 1.00 86.19 87 GLN A O 1
ATOM 686 N N . ASP A 1 88 ? 11.897 16.710 -0.688 1.00 86.62 88 ASP A N 1
ATOM 687 C CA . ASP A 1 88 ? 11.687 18.038 -0.104 1.00 86.62 88 ASP A CA 1
ATOM 688 C C . ASP A 1 88 ? 10.334 18.630 -0.510 1.00 86.62 88 ASP A C 1
ATOM 690 O O . ASP A 1 88 ? 9.602 19.143 0.334 1.00 86.62 88 ASP A O 1
ATOM 694 N N . ALA A 1 89 ? 9.949 18.496 -1.784 1.00 84.62 89 ALA A N 1
ATOM 695 C CA . ALA A 1 89 ? 8.648 18.965 -2.256 1.00 84.62 89 ALA A CA 1
ATOM 696 C C . ALA A 1 89 ? 7.477 18.254 -1.552 1.00 84.62 89 ALA A C 1
ATOM 698 O O . ALA A 1 89 ? 6.483 18.889 -1.209 1.00 84.62 89 ALA A O 1
ATOM 699 N N . ARG A 1 90 ? 7.593 16.942 -1.313 1.00 84.19 90 ARG A N 1
ATOM 700 C CA . ARG A 1 90 ? 6.559 16.114 -0.659 1.00 84.19 90 ARG A CA 1
ATOM 701 C C . ARG A 1 90 ? 6.479 16.332 0.854 1.00 84.19 90 ARG A C 1
ATOM 703 O O . ARG A 1 90 ? 5.430 16.096 1.455 1.00 84.19 90 ARG A O 1
ATOM 710 N N . ALA A 1 91 ? 7.570 16.795 1.463 1.00 86.56 91 ALA A N 1
ATOM 711 C CA . ALA A 1 91 ? 7.654 17.133 2.880 1.00 86.56 91 ALA A CA 1
ATOM 712 C C . ALA A 1 91 ? 7.127 18.542 3.211 1.00 86.56 91 ALA A C 1
ATOM 714 O O . ALA A 1 91 ? 7.224 18.969 4.358 1.00 86.56 91 ALA A O 1
ATOM 715 N N . ASN A 1 92 ? 6.563 19.264 2.238 1.00 87.25 92 ASN A N 1
ATOM 716 C CA . ASN A 1 92 ? 5.990 20.584 2.464 1.00 87.25 92 ASN A CA 1
ATOM 717 C C . ASN A 1 92 ? 4.767 20.514 3.398 1.00 87.25 92 ASN A C 1
ATOM 719 O O . ASN A 1 92 ? 3.771 19.860 3.091 1.00 87.25 92 ASN A O 1
ATOM 723 N N . GLU A 1 93 ? 4.826 21.239 4.516 1.00 89.88 93 GLU A N 1
ATOM 724 C CA . GLU A 1 93 ? 3.794 21.234 5.561 1.00 89.88 93 GLU A CA 1
ATOM 725 C C . GLU A 1 93 ? 2.448 21.818 5.106 1.00 89.88 93 GLU A C 1
ATOM 727 O O . GLU A 1 93 ? 1.408 21.520 5.691 1.00 89.88 93 GLU A O 1
ATOM 732 N N . SER A 1 94 ? 2.448 22.630 4.042 1.00 85.88 94 SER A N 1
ATOM 733 C CA . SER A 1 94 ? 1.221 23.187 3.456 1.00 85.88 94 SER A CA 1
ATOM 734 C C . SER A 1 94 ? 0.419 22.172 2.636 1.00 85.88 94 SER A C 1
ATOM 736 O O . SER A 1 94 ? -0.723 22.453 2.263 1.00 85.88 94 SER A O 1
ATOM 738 N N . PHE A 1 95 ? 0.991 20.998 2.346 1.00 87.19 95 PHE A N 1
ATOM 739 C CA . PHE A 1 95 ? 0.309 19.937 1.619 1.00 87.19 95 PHE A CA 1
ATOM 740 C C . PHE A 1 95 ? -0.412 19.010 2.587 1.00 87.19 95 PHE A C 1
ATOM 742 O O . PHE A 1 95 ? 0.194 18.345 3.429 1.00 87.19 95 PHE A O 1
ATOM 749 N N . ALA A 1 96 ? -1.726 18.923 2.409 1.00 87.19 96 ALA A N 1
ATOM 750 C CA . ALA A 1 96 ? -2.591 18.087 3.218 1.00 87.19 96 ALA A CA 1
ATOM 751 C C . ALA A 1 96 ? -3.621 17.378 2.339 1.00 87.19 96 ALA A C 1
ATOM 753 O O . ALA A 1 96 ? -4.285 17.994 1.509 1.00 87.19 96 ALA A O 1
ATOM 754 N N . GLN A 1 97 ? -3.768 16.078 2.544 1.00 87.19 97 GLN A N 1
ATOM 755 C CA . GLN A 1 97 ? -4.813 15.252 1.966 1.00 87.19 97 GLN A CA 1
ATOM 756 C C . GLN A 1 97 ? -6.034 15.167 2.896 1.00 87.19 97 GLN A C 1
ATOM 758 O O . GLN A 1 97 ? -7.169 15.248 2.433 1.00 87.19 97 GLN A O 1
ATOM 763 N N . LEU A 1 98 ? -5.803 15.018 4.204 1.00 88.56 98 LEU A N 1
ATOM 764 C CA . LEU A 1 98 ? -6.847 14.953 5.231 1.00 88.56 98 LEU A CA 1
ATOM 765 C C . LEU A 1 98 ? -7.161 16.340 5.818 1.00 88.56 98 LEU A C 1
ATOM 767 O O . LEU A 1 98 ? -8.315 16.658 6.088 1.00 88.56 98 LEU A O 1
ATOM 771 N N . GLY A 1 99 ? -6.138 17.173 6.011 1.00 88.50 99 GLY A N 1
ATOM 772 C CA . GLY A 1 99 ? -6.236 18.463 6.693 1.00 88.50 99 GLY A CA 1
ATOM 773 C C . GLY A 1 99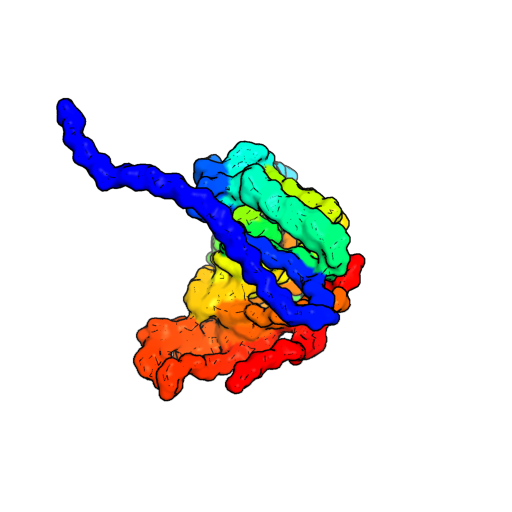 ? -6.347 18.342 8.215 1.00 88.50 99 GLY A C 1
ATOM 774 O O . GLY A 1 99 ? -6.609 17.270 8.762 1.00 88.50 99 GLY A O 1
ATOM 775 N N . SER A 1 100 ? -6.128 19.457 8.917 1.00 89.62 100 SER A N 1
ATOM 776 C CA . SER A 1 100 ? -6.098 19.515 10.388 1.00 89.62 100 SER A CA 1
ATOM 777 C C . SER A 1 100 ? -7.402 19.051 11.032 1.00 89.62 100 SER A C 1
ATOM 779 O O . SER A 1 100 ? -7.370 18.252 11.962 1.00 89.62 100 SER A O 1
ATOM 781 N N . ASP A 1 101 ? -8.544 19.507 10.518 1.00 89.75 101 ASP A N 1
ATOM 782 C CA . ASP A 1 101 ? -9.841 19.318 11.175 1.00 89.75 101 ASP A CA 1
ATOM 783 C C . ASP A 1 101 ? -10.272 17.850 11.156 1.00 89.75 101 ASP A C 1
ATOM 785 O O . ASP A 1 101 ? -10.668 17.281 12.174 1.00 89.75 101 ASP A O 1
ATOM 789 N N . GLN A 1 102 ? -10.150 17.199 9.996 1.00 91.06 102 GLN A N 1
ATOM 790 C CA . GLN A 1 102 ? -10.442 15.773 9.873 1.00 91.06 102 GLN A CA 1
ATOM 791 C C . GLN A 1 102 ? -9.419 14.919 10.626 1.00 91.06 102 GLN A C 1
ATOM 793 O O . GLN A 1 102 ? -9.802 13.905 11.214 1.00 91.06 102 GLN A O 1
ATOM 798 N N . ARG A 1 103 ? -8.142 15.333 10.663 1.00 92.25 103 ARG A N 1
ATOM 799 C CA . ARG A 1 103 ? -7.134 14.673 11.500 1.00 92.25 103 ARG A CA 1
ATOM 800 C C . ARG A 1 103 ? -7.568 14.711 12.956 1.00 92.25 103 ARG A C 1
ATOM 802 O O . ARG A 1 103 ? -7.698 13.640 13.532 1.00 92.25 103 ARG A O 1
ATOM 809 N N . GLN A 1 104 ? -7.899 15.889 13.493 1.00 94.25 104 GLN A N 1
ATOM 810 C CA . GLN A 1 104 ? -8.317 16.071 14.887 1.00 94.25 104 GLN A CA 1
ATOM 811 C C . GLN A 1 104 ? -9.504 15.173 15.257 1.00 94.25 104 GLN A C 1
ATOM 813 O O . GLN A 1 104 ? -9.467 14.498 16.284 1.00 94.25 104 GLN A O 1
ATOM 818 N N . ILE A 1 105 ? -10.514 15.073 14.383 1.00 94.12 105 ILE A N 1
ATOM 819 C CA . ILE A 1 105 ? -11.661 14.168 14.578 1.00 94.12 105 ILE A CA 1
ATOM 820 C C . ILE A 1 105 ? -11.202 12.712 14.754 1.00 94.12 105 ILE A C 1
ATOM 822 O O . ILE A 1 105 ? -11.708 11.998 15.624 1.00 94.12 105 ILE A O 1
ATOM 826 N N . MET A 1 106 ? -10.251 12.256 13.935 1.00 95.69 106 MET A N 1
ATOM 827 C CA . MET A 1 106 ? -9.678 10.915 14.049 1.00 95.69 106 MET A CA 1
ATOM 828 C C . MET A 1 106 ? -8.874 10.750 15.345 1.00 95.69 106 MET A C 1
ATOM 830 O O . MET A 1 106 ? -9.024 9.724 16.013 1.00 95.69 106 MET A O 1
ATOM 834 N N . GLU A 1 107 ? -8.056 11.737 15.723 1.00 97.19 107 GLU A N 1
ATOM 835 C CA . GLU A 1 107 ? -7.235 11.671 16.942 1.00 97.19 107 GLU A CA 1
ATOM 836 C C . GLU A 1 107 ? -8.110 11.580 18.190 1.00 97.19 107 GLU A C 1
ATOM 838 O O . GLU A 1 107 ? -7.909 10.691 19.020 1.00 97.19 107 GLU A O 1
ATOM 843 N N . ASP A 1 108 ? -9.127 12.437 18.288 1.00 98.12 108 ASP A N 1
ATOM 844 C CA . ASP A 1 108 ? -10.052 12.483 19.418 1.00 98.12 108 ASP A CA 1
ATOM 845 C C . ASP A 1 108 ? -10.836 11.173 19.541 1.00 98.12 108 ASP A C 1
ATOM 847 O O . ASP A 1 108 ? -10.938 10.590 20.627 1.00 98.12 108 ASP A O 1
ATOM 851 N N . ALA A 1 109 ? -11.334 10.651 18.415 1.00 98.25 109 ALA A N 1
ATOM 852 C CA . ALA A 1 109 ? -12.039 9.375 18.380 1.00 98.25 109 ALA A CA 1
ATOM 853 C C . ALA A 1 109 ? -11.137 8.207 18.808 1.00 98.25 109 ALA A C 1
ATOM 855 O O . ALA A 1 109 ? -11.576 7.317 19.546 1.00 98.25 109 ALA A O 1
ATOM 856 N N . PHE A 1 110 ? -9.875 8.191 18.373 1.00 98.44 110 PHE A N 1
ATOM 857 C CA . PHE A 1 110 ? -8.929 7.130 18.720 1.00 98.44 110 PHE A CA 1
ATOM 858 C C . PHE A 1 110 ? -8.480 7.233 20.176 1.00 98.44 110 PHE A C 1
ATOM 860 O O . PHE A 1 110 ? -8.493 6.218 20.876 1.00 98.44 110 PHE A O 1
ATOM 867 N N . LYS A 1 111 ? -8.214 8.443 20.672 1.00 98.50 111 LYS A N 1
ATOM 868 C CA . LYS A 1 111 ? -7.897 8.710 22.078 1.00 98.50 111 LYS A CA 1
ATOM 869 C C . LYS A 1 111 ? -9.031 8.258 22.998 1.00 98.50 111 LYS A C 1
ATOM 871 O O . LYS A 1 111 ? -8.789 7.510 23.947 1.00 98.50 111 LYS A O 1
ATOM 876 N N . ALA A 1 112 ? -10.276 8.623 22.684 1.00 98.31 112 ALA A N 1
ATOM 877 C CA . ALA A 1 112 ? -11.453 8.170 23.427 1.00 98.31 112 ALA A CA 1
ATOM 878 C C . ALA A 1 112 ? -11.631 6.643 23.343 1.00 98.31 112 ALA A C 1
ATOM 880 O O . ALA A 1 112 ? -11.937 5.986 24.338 1.00 98.31 112 ALA A O 1
ATOM 881 N N . SER A 1 113 ? -11.388 6.051 22.170 1.00 98.19 113 SER A N 1
ATOM 882 C CA . SER A 1 113 ? -11.430 4.600 21.969 1.00 98.19 113 SER A CA 1
ATOM 883 C C . SER A 1 113 ? -10.411 3.851 22.829 1.00 98.19 113 SER A C 1
ATOM 885 O O . SER A 1 113 ? -10.740 2.816 23.411 1.00 98.19 113 SER A O 1
ATOM 887 N N . LYS A 1 114 ? -9.178 4.362 22.891 1.00 97.38 114 LYS A N 1
ATOM 888 C CA . LYS A 1 114 ? -8.090 3.822 23.704 1.00 97.38 114 LYS A CA 1
ATOM 889 C C . LYS A 1 114 ? -8.415 3.928 25.192 1.00 97.38 114 LYS A C 1
ATOM 891 O O . LYS A 1 114 ? -8.293 2.930 25.896 1.00 97.38 114 LYS A O 1
ATOM 896 N N . ALA A 1 115 ? -8.895 5.088 25.645 1.00 97.44 115 ALA A N 1
ATOM 897 C CA . ALA A 1 115 ? -9.326 5.305 27.028 1.00 97.44 115 ALA A CA 1
ATOM 898 C C . ALA A 1 115 ? -10.485 4.377 27.438 1.00 97.44 115 ALA A C 1
ATOM 900 O O . ALA A 1 115 ? -10.527 3.897 28.565 1.00 97.44 115 ALA A O 1
ATOM 901 N N . ALA A 1 116 ? -11.381 4.047 26.503 1.00 96.56 116 ALA A N 1
ATOM 902 C CA . ALA A 1 116 ? -12.461 3.083 26.709 1.00 96.56 116 ALA A CA 1
ATOM 903 C C . ALA A 1 116 ? -12.008 1.604 26.683 1.00 96.56 116 ALA A C 1
ATOM 905 O O . ALA A 1 116 ? -12.852 0.707 26.674 1.00 96.56 116 ALA A O 1
ATOM 906 N N . GLY A 1 117 ? -10.700 1.326 26.618 1.00 95.56 117 GLY A N 1
ATOM 907 C CA . GLY A 1 117 ? -10.147 -0.030 26.662 1.00 95.56 117 GLY A CA 1
ATOM 908 C C . GLY A 1 117 ? -10.389 -0.859 25.399 1.00 95.56 117 GLY A C 1
ATOM 909 O O . GLY A 1 117 ? -10.253 -2.083 25.430 1.00 95.56 117 GLY A O 1
ATOM 910 N N . LYS A 1 118 ? -10.760 -0.233 24.273 1.00 97.12 118 LYS A N 1
ATOM 911 C CA . LYS A 1 118 ? -10.982 -0.973 23.027 1.00 97.12 118 LYS A CA 1
ATOM 912 C C . LYS A 1 118 ? -9.642 -1.371 22.394 1.00 97.12 118 LYS A C 1
ATOM 914 O O . LYS A 1 118 ? -8.779 -0.502 22.213 1.00 97.12 118 LYS A O 1
ATOM 919 N N . PRO A 1 119 ? -9.463 -2.639 21.984 1.00 97.25 119 PRO A N 1
ATOM 920 C CA . PRO A 1 119 ? -8.218 -3.071 21.364 1.00 97.25 119 PRO A CA 1
ATOM 921 C C . PRO A 1 119 ? -7.973 -2.422 19.996 1.00 97.25 119 PRO A C 1
ATOM 923 O O . PRO A 1 119 ? -6.826 -2.096 19.709 1.00 97.25 119 PRO A O 1
ATOM 926 N N . TRP A 1 120 ? -9.006 -2.181 19.179 1.00 98.44 120 TRP A N 1
ATOM 927 C CA . TRP A 1 120 ? -8.820 -1.767 17.778 1.00 98.44 120 TRP A CA 1
ATOM 928 C C . TRP A 1 120 ? -9.276 -0.338 17.492 1.00 98.44 120 TRP A C 1
ATOM 930 O O . TRP A 1 120 ? -10.357 0.095 17.908 1.00 98.44 120 TRP A O 1
ATOM 940 N N . GLN A 1 121 ? -8.454 0.389 16.742 1.00 98.50 121 GLN A N 1
ATOM 941 C CA . GLN A 1 121 ? -8.778 1.701 16.187 1.00 98.50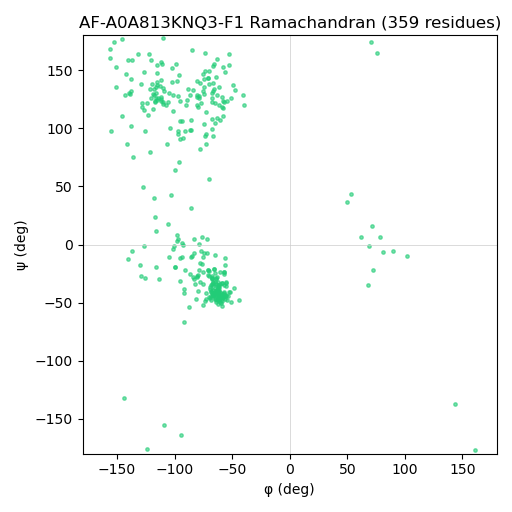 121 GLN A CA 1
ATOM 942 C C . GLN A 1 121 ? -8.611 1.605 14.675 1.00 98.50 121 GLN A C 1
ATOM 944 O O . GLN A 1 121 ? -7.511 1.381 14.188 1.00 98.50 121 GLN A O 1
ATOM 949 N N . ILE A 1 122 ? -9.712 1.676 13.936 1.00 98.06 122 ILE A N 1
ATOM 950 C CA . ILE A 1 122 ? -9.716 1.382 12.505 1.00 98.06 122 ILE A CA 1
ATOM 951 C C . ILE A 1 122 ? -9.992 2.668 11.739 1.00 98.06 122 ILE A C 1
ATOM 953 O O . ILE A 1 122 ? -11.016 3.315 11.962 1.00 98.06 122 ILE A O 1
ATOM 957 N N . TYR A 1 123 ? -9.087 3.026 10.837 1.00 96.62 123 TYR A N 1
ATOM 958 C CA . TYR A 1 123 ? -9.266 4.125 9.902 1.00 96.62 123 TYR A CA 1
ATOM 959 C C . TYR A 1 123 ? -9.646 3.561 8.529 1.00 96.62 123 TYR A C 1
ATOM 961 O O . TYR A 1 123 ? -8.856 2.855 7.908 1.00 96.62 123 TYR A O 1
ATOM 969 N N . ALA A 1 124 ? -10.858 3.849 8.061 1.00 94.00 124 ALA A N 1
ATOM 970 C CA . ALA A 1 124 ? -11.278 3.574 6.691 1.00 94.00 124 ALA A CA 1
ATOM 971 C C . ALA A 1 124 ? -10.882 4.765 5.805 1.00 94.00 124 ALA A C 1
ATOM 973 O O . ALA A 1 124 ? -11.560 5.795 5.796 1.00 94.00 124 ALA A O 1
ATOM 974 N N . ALA A 1 125 ? -9.754 4.622 5.113 1.00 89.06 125 ALA A N 1
ATOM 975 C CA . ALA A 1 125 ? -9.131 5.647 4.292 1.00 89.06 125 ALA A CA 1
ATOM 976 C C . ALA A 1 125 ? -9.521 5.503 2.814 1.00 89.06 125 ALA A C 1
ATOM 978 O O . ALA A 1 125 ? -9.644 4.394 2.294 1.00 89.06 125 ALA A O 1
ATOM 979 N N . GLY A 1 126 ? -9.647 6.631 2.108 1.00 84.88 126 GLY A N 1
ATOM 980 C CA . GLY A 1 126 ? -9.851 6.633 0.655 1.00 84.88 126 GLY A CA 1
ATOM 981 C C . GLY A 1 126 ? -8.614 6.203 -0.146 1.00 84.88 126 GLY A C 1
ATOM 982 O O . GLY A 1 126 ? -8.752 5.677 -1.244 1.00 84.88 126 GLY A O 1
ATOM 983 N N . THR A 1 127 ? -7.411 6.383 0.406 1.00 89.06 127 THR A N 1
ATOM 984 C CA . THR A 1 127 ? -6.127 6.044 -0.232 1.00 89.06 127 THR A CA 1
ATOM 985 C C . THR A 1 127 ? -5.182 5.377 0.762 1.00 89.06 127 THR A C 1
ATOM 987 O O . THR A 1 127 ? -5.304 5.554 1.976 1.00 89.06 127 THR A O 1
ATOM 990 N N . MET A 1 128 ? -4.193 4.649 0.250 1.00 91.38 128 MET A N 1
ATOM 991 C CA . MET A 1 128 ? -3.163 4.013 1.076 1.00 91.38 128 MET A CA 1
ATOM 992 C C . MET A 1 128 ? -2.192 5.038 1.680 1.00 91.38 128 MET A C 1
ATOM 994 O O . MET A 1 128 ? -1.828 6.020 1.031 1.00 91.38 128 MET A O 1
ATOM 998 N N . ILE A 1 129 ? -1.760 4.779 2.918 1.00 91.69 129 ILE A N 1
ATOM 999 C CA . ILE A 1 129 ? -0.781 5.586 3.668 1.00 91.69 129 ILE A CA 1
ATOM 1000 C C . ILE A 1 129 ? 0.637 5.020 3.516 1.00 91.69 129 ILE A C 1
ATOM 1002 O O . ILE A 1 129 ? 1.618 5.767 3.559 1.00 91.69 129 ILE A O 1
ATOM 1006 N N . GLY A 1 130 ? 0.748 3.696 3.358 1.00 91.94 130 GLY A N 1
ATOM 1007 C CA . GLY A 1 130 ? 2.031 3.012 3.221 1.00 91.94 130 GLY A CA 1
ATOM 1008 C C . GLY A 1 130 ? 2.875 3.546 2.056 1.00 91.94 130 GLY A C 1
ATOM 1009 O O . GLY A 1 130 ? 2.298 3.983 1.061 1.00 91.94 130 GLY A O 1
ATOM 1010 N N . PRO A 1 131 ? 4.220 3.526 2.157 1.00 90.69 131 PRO A N 1
ATOM 1011 C CA . PRO A 1 131 ? 5.097 3.991 1.085 1.00 90.69 131 PRO A CA 1
ATOM 1012 C C . PRO A 1 131 ? 4.906 3.162 -0.189 1.00 90.69 131 PRO A C 1
ATOM 1014 O O . PRO A 1 131 ? 5.133 1.949 -0.199 1.00 90.69 131 PRO A O 1
ATOM 1017 N N . GLN A 1 132 ? 4.515 3.812 -1.278 1.00 90.75 132 GLN A N 1
ATOM 1018 C CA . GLN A 1 132 ? 4.181 3.186 -2.554 1.00 90.75 132 GLN A CA 1
ATOM 1019 C C . GLN A 1 132 ? 5.414 3.234 -3.457 1.00 90.75 132 GLN A C 1
ATOM 1021 O O . GLN A 1 132 ? 5.514 3.999 -4.419 1.00 90.75 132 GLN A O 1
ATOM 1026 N N . ALA A 1 133 ? 6.405 2.421 -3.094 1.00 90.06 133 ALA A N 1
ATOM 1027 C CA . ALA A 1 133 ? 7.599 2.203 -3.898 1.00 90.06 133 ALA A CA 1
ATOM 1028 C C . ALA A 1 133 ? 7.268 1.408 -5.172 1.00 90.06 133 ALA A C 1
ATOM 1030 O O . ALA A 1 133 ? 6.348 0.587 -5.203 1.00 90.06 133 ALA A O 1
ATOM 1031 N N . THR A 1 134 ? 8.025 1.659 -6.234 1.00 91.31 134 THR A N 1
ATOM 1032 C CA . THR A 1 134 ? 8.014 0.845 -7.453 1.00 91.31 134 THR A CA 1
ATOM 1033 C C . THR A 1 134 ? 8.723 -0.496 -7.232 1.00 91.31 134 THR A C 1
ATOM 1035 O O . THR A 1 134 ? 9.454 -0.651 -6.250 1.00 91.31 134 THR A O 1
ATOM 1038 N N . PRO A 1 135 ? 8.546 -1.481 -8.132 1.00 91.44 135 PRO A N 1
ATOM 1039 C CA . PRO A 1 135 ? 9.279 -2.736 -8.032 1.00 91.44 135 PRO A CA 1
ATOM 1040 C C . PRO A 1 135 ? 10.779 -2.525 -8.276 1.00 91.44 135 PRO A C 1
ATOM 1042 O O . PRO A 1 135 ? 11.175 -1.903 -9.265 1.00 91.44 135 PRO A O 1
ATOM 1045 N N . ASN A 1 136 ? 11.618 -3.085 -7.400 1.00 91.44 136 ASN A N 1
ATOM 1046 C CA . ASN A 1 136 ? 13.064 -3.146 -7.588 1.00 91.44 136 ASN A CA 1
ATOM 1047 C C . ASN A 1 136 ? 13.451 -4.466 -8.267 1.00 91.44 136 ASN A C 1
ATOM 1049 O O . ASN A 1 136 ? 13.695 -5.471 -7.596 1.00 91.44 136 ASN A O 1
ATOM 1053 N N . PHE A 1 137 ? 13.517 -4.474 -9.600 1.00 89.94 137 PHE A N 1
ATOM 1054 C CA . PHE A 1 137 ? 13.889 -5.684 -10.337 1.00 89.94 137 PHE A CA 1
ATOM 1055 C C . PHE A 1 137 ? 15.356 -6.080 -10.112 1.00 89.94 137 PHE A C 1
ATOM 1057 O O . PHE A 1 137 ? 15.666 -7.267 -10.118 1.00 89.94 137 PHE A O 1
ATOM 1064 N N . ALA A 1 138 ? 16.247 -5.120 -9.843 1.00 90.25 138 ALA A N 1
ATOM 1065 C CA . ALA A 1 138 ? 17.669 -5.390 -9.621 1.00 90.25 138 ALA A CA 1
ATOM 1066 C C . ALA A 1 138 ? 17.969 -6.093 -8.291 1.00 90.25 138 ALA A C 1
ATOM 1068 O O . ALA A 1 138 ? 18.992 -6.755 -8.181 1.00 90.25 138 ALA A O 1
ATOM 1069 N N . ALA A 1 139 ? 17.078 -5.997 -7.302 1.00 89.81 139 ALA A N 1
ATOM 1070 C CA . ALA A 1 139 ? 17.225 -6.709 -6.032 1.00 89.81 139 ALA A CA 1
ATOM 1071 C C . ALA A 1 139 ? 16.720 -8.163 -6.086 1.00 89.81 139 ALA A C 1
ATOM 1073 O O . ALA A 1 139 ? 16.890 -8.917 -5.129 1.00 89.81 139 ALA A O 1
ATOM 1074 N N . LEU A 1 140 ? 16.082 -8.582 -7.186 1.00 86.50 140 LEU A N 1
ATOM 1075 C CA . LEU A 1 140 ? 15.514 -9.925 -7.297 1.00 86.50 140 LEU A CA 1
ATOM 1076 C C . LEU A 1 140 ? 16.540 -11.066 -7.200 1.00 86.50 140 LEU A C 1
ATOM 1078 O O . LEU A 1 140 ? 16.255 -12.045 -6.506 1.00 86.50 140 LEU A O 1
ATOM 1082 N N . PRO A 1 141 ? 17.728 -10.980 -7.825 1.00 87.19 141 PRO A N 1
ATOM 1083 C CA . PRO A 1 141 ? 18.762 -11.999 -7.666 1.00 87.19 141 PRO A CA 1
ATOM 1084 C C . PRO A 1 141 ? 19.174 -12.210 -6.203 1.00 87.19 141 PRO A C 1
ATOM 1086 O O . PRO A 1 141 ? 19.602 -13.300 -5.843 1.00 87.19 141 PRO A O 1
ATOM 1089 N N . ASP A 1 142 ? 18.989 -11.226 -5.323 1.00 86.50 142 ASP A N 1
ATOM 1090 C CA . ASP A 1 142 ? 19.362 -11.345 -3.913 1.00 86.50 142 ASP A CA 1
ATOM 1091 C C . ASP A 1 142 ? 18.295 -11.983 -3.023 1.00 86.50 142 ASP A C 1
ATOM 1093 O O . ASP A 1 142 ? 18.604 -12.382 -1.901 1.00 86.50 142 ASP A O 1
ATOM 1097 N N . VAL A 1 143 ? 17.073 -12.176 -3.532 1.00 82.75 143 VAL A N 1
ATOM 1098 C CA . VAL A 1 143 ? 15.980 -12.839 -2.796 1.00 82.75 143 VAL A CA 1
ATOM 1099 C C . VAL A 1 143 ? 15.808 -14.320 -3.157 1.00 82.75 143 VAL A C 1
ATOM 1101 O O . VAL A 1 143 ? 14.833 -14.952 -2.744 1.00 82.75 143 VAL A O 1
ATOM 1104 N N . VAL A 1 144 ? 16.730 -14.887 -3.942 1.00 83.62 144 VAL A N 1
ATOM 1105 C CA . VAL A 1 144 ? 16.737 -16.306 -4.336 1.00 83.62 144 VAL A CA 1
ATOM 1106 C C . VAL A 1 144 ? 18.034 -17.005 -3.926 1.00 83.62 144 VAL A C 1
ATOM 1108 O O . VAL A 1 144 ? 19.041 -16.368 -3.613 1.00 83.62 144 VAL A O 1
ATOM 1111 N N . SER A 1 145 ? 18.024 -18.341 -3.925 1.00 87.25 145 SER A N 1
ATOM 1112 C CA . SER A 1 145 ? 19.221 -19.123 -3.604 1.00 87.25 145 SER A CA 1
ATOM 1113 C C . SER A 1 145 ? 20.320 -18.944 -4.658 1.00 87.25 145 SER A C 1
ATOM 1115 O O . SER A 1 145 ? 20.044 -18.663 -5.827 1.00 87.25 145 SER A O 1
ATOM 1117 N N . ALA A 1 146 ? 21.575 -19.164 -4.248 1.00 91.25 146 ALA A N 1
ATOM 1118 C CA . ALA A 1 146 ? 22.767 -19.019 -5.092 1.00 91.25 146 ALA A CA 1
ATOM 1119 C C . ALA A 1 146 ? 22.643 -19.718 -6.461 1.00 91.25 146 ALA A C 1
ATOM 1121 O O . ALA A 1 146 ? 23.073 -19.166 -7.469 1.00 91.25 146 ALA A O 1
ATOM 1122 N N . ALA A 1 147 ? 22.000 -20.890 -6.506 1.00 90.44 147 ALA A N 1
ATOM 1123 C CA . ALA A 1 147 ? 21.816 -21.674 -7.726 1.00 90.44 147 ALA A CA 1
ATOM 1124 C C . ALA A 1 147 ? 20.942 -20.976 -8.785 1.00 90.44 147 ALA A C 1
ATOM 1126 O O . ALA A 1 147 ? 21.172 -21.146 -9.979 1.00 90.44 147 ALA A O 1
ATOM 1127 N N . PHE A 1 148 ? 19.955 -20.178 -8.366 1.00 86.00 148 PHE A N 1
ATOM 1128 C CA . PHE A 1 148 ? 19.039 -19.487 -9.280 1.00 86.00 148 PHE A CA 1
ATOM 1129 C C . PHE A 1 148 ? 19.468 -18.053 -9.604 1.00 86.00 148 PHE A C 1
ATOM 1131 O O . PHE A 1 148 ? 18.924 -17.464 -10.542 1.00 86.00 148 PHE A O 1
ATOM 1138 N N . LYS A 1 149 ? 20.447 -17.493 -8.874 1.00 90.50 149 LYS A N 1
ATOM 1139 C CA . LYS A 1 149 ? 20.911 -16.113 -9.084 1.00 90.50 149 LYS A CA 1
ATOM 1140 C C . LYS A 1 149 ? 21.329 -15.824 -10.532 1.00 90.50 149 LYS A C 1
ATOM 1142 O O . LYS A 1 149 ? 20.837 -14.829 -11.055 1.00 90.50 149 LYS A O 1
ATOM 1147 N N . PRO A 1 150 ? 22.147 -16.654 -11.218 1.00 91.31 150 PRO A N 1
ATOM 1148 C CA . PRO A 1 150 ? 22.583 -16.341 -12.582 1.00 91.31 150 PRO A CA 1
ATOM 1149 C C . PRO A 1 150 ? 21.420 -16.269 -13.577 1.00 91.31 150 PRO A C 1
ATOM 1151 O O . PRO A 1 150 ? 21.352 -15.353 -14.393 1.00 91.31 150 PRO A O 1
ATOM 1154 N N . SER A 1 151 ? 20.466 -17.197 -13.474 1.00 87.62 151 SER A N 1
ATOM 1155 C CA . SER A 1 151 ? 19.284 -17.224 -14.342 1.00 87.62 151 SER A CA 1
ATOM 1156 C C . SER A 1 151 ? 18.390 -16.008 -14.114 1.00 87.62 151 SER A C 1
ATOM 1158 O O . SER A 1 151 ? 17.907 -15.405 -15.069 1.00 87.62 151 SER A O 1
ATOM 1160 N N . LEU A 1 152 ? 18.186 -15.623 -12.850 1.00 86.12 152 LEU A N 1
ATOM 1161 C CA . LEU A 1 152 ? 17.386 -14.451 -12.514 1.00 86.12 152 LEU A CA 1
ATOM 1162 C C . LEU A 1 152 ? 18.088 -13.151 -12.921 1.00 86.12 152 LEU A C 1
ATOM 1164 O O . LEU A 1 152 ? 17.429 -12.259 -13.445 1.00 86.12 152 LEU A O 1
ATOM 1168 N N . GLN A 1 153 ? 19.412 -13.071 -12.770 1.00 89.75 153 GLN A N 1
ATOM 1169 C CA . GLN A 1 153 ? 20.207 -11.942 -13.252 1.00 89.75 153 GLN A CA 1
ATOM 1170 C C . GLN A 1 153 ? 20.057 -11.767 -14.767 1.00 89.75 153 GLN A C 1
ATOM 1172 O O . GLN A 1 153 ? 19.744 -10.671 -15.214 1.00 89.75 153 GLN A O 1
ATOM 1177 N N . ALA A 1 154 ? 20.168 -12.843 -15.553 1.00 88.88 154 ALA A N 1
ATOM 1178 C CA . ALA A 1 154 ? 19.996 -12.772 -17.005 1.00 88.88 154 ALA A 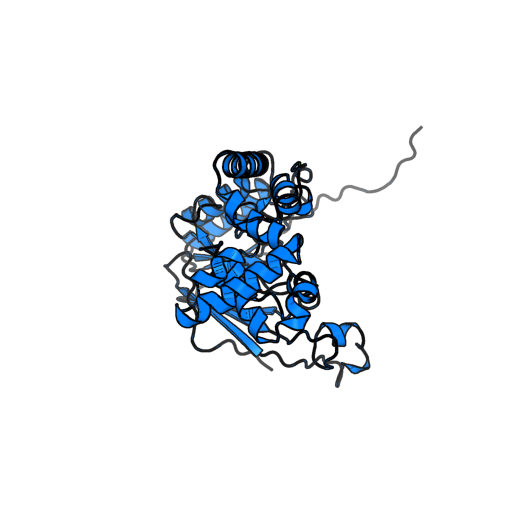CA 1
ATOM 1179 C C . ALA A 1 154 ? 18.590 -12.290 -17.420 1.00 88.88 154 ALA A C 1
ATOM 1181 O O . ALA A 1 154 ? 18.449 -11.527 -18.377 1.00 88.88 154 ALA A O 1
ATOM 1182 N N . ILE A 1 155 ? 17.544 -12.699 -16.689 1.00 86.12 155 ILE A N 1
ATOM 1183 C CA . ILE A 1 155 ? 16.171 -12.212 -16.905 1.00 86.12 155 ILE A CA 1
ATOM 1184 C C . ILE A 1 155 ? 16.070 -10.715 -16.595 1.00 86.12 155 ILE A C 1
ATOM 1186 O O . ILE A 1 155 ? 15.480 -9.968 -17.375 1.00 86.12 155 ILE A O 1
ATOM 1190 N N . VAL A 1 156 ? 16.636 -10.279 -15.468 1.00 88.31 156 VAL A N 1
ATOM 1191 C CA . VAL A 1 156 ? 16.642 -8.874 -15.043 1.00 88.31 156 VAL A CA 1
ATOM 1192 C C . VAL A 1 156 ? 17.398 -8.006 -16.052 1.00 88.31 156 VAL A C 1
ATOM 1194 O O . VAL A 1 156 ? 16.848 -7.011 -16.519 1.00 88.31 156 VAL A O 1
ATOM 1197 N N . ASP A 1 157 ? 18.587 -8.430 -16.482 1.00 90.00 157 ASP A N 1
ATOM 1198 C CA . ASP A 1 157 ? 19.392 -7.732 -17.490 1.00 90.00 157 ASP A CA 1
ATOM 1199 C C . ASP A 1 157 ? 18.639 -7.614 -18.823 1.00 90.00 157 ASP A C 1
ATOM 1201 O O . ASP A 1 157 ? 18.586 -6.540 -19.429 1.00 90.00 157 ASP A O 1
ATOM 1205 N N . GLY A 1 158 ? 17.996 -8.702 -19.265 1.00 88.38 158 GLY A N 1
ATOM 1206 C CA . GLY A 1 158 ? 17.160 -8.710 -20.464 1.00 88.38 158 GLY A CA 1
ATOM 1207 C C . GLY A 1 158 ? 15.978 -7.743 -20.361 1.00 88.38 158 GLY A C 1
ATOM 1208 O O . GLY A 1 158 ? 15.731 -6.963 -21.286 1.00 88.38 158 GLY A O 1
ATOM 1209 N N . LEU A 1 159 ? 15.285 -7.741 -19.218 1.00 87.31 159 LEU A N 1
ATOM 1210 C CA . LEU A 1 159 ? 14.172 -6.837 -18.936 1.00 87.31 159 LEU A CA 1
ATOM 1211 C C . LEU A 1 159 ? 14.624 -5.369 -18.960 1.00 87.31 159 LEU A C 1
ATOM 1213 O O . LEU A 1 159 ? 13.989 -4.539 -19.613 1.00 87.31 159 LEU A O 1
ATOM 1217 N N . HIS A 1 160 ? 15.726 -5.035 -18.286 1.00 89.50 160 HIS A N 1
ATOM 1218 C CA . HIS A 1 160 ? 16.261 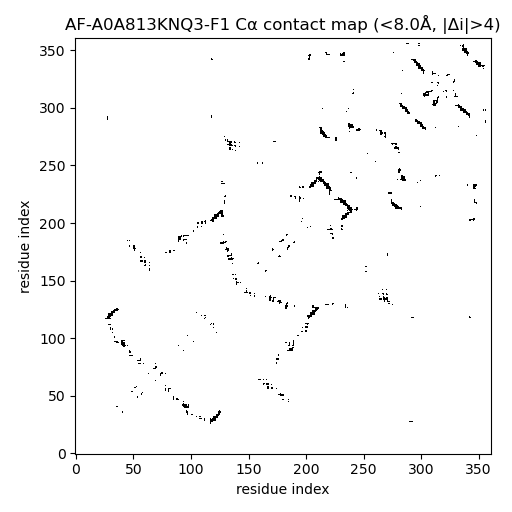-3.672 -18.255 1.00 89.50 160 HIS A CA 1
ATOM 1219 C C . HIS A 1 160 ? 16.795 -3.214 -19.604 1.00 89.50 160 HIS A C 1
ATOM 1221 O O . HIS A 1 160 ? 16.643 -2.038 -19.934 1.00 89.50 160 HIS A O 1
ATOM 1227 N N . ASN A 1 161 ? 17.374 -4.106 -20.407 1.00 88.25 161 ASN A N 1
ATOM 1228 C CA . ASN A 1 161 ? 17.811 -3.775 -21.759 1.00 88.25 161 ASN A CA 1
ATOM 1229 C C . ASN A 1 161 ? 16.613 -3.465 -22.677 1.00 88.25 161 ASN A C 1
ATOM 1231 O O . ASN A 1 161 ? 16.618 -2.464 -23.399 1.00 88.25 161 ASN A O 1
ATOM 1235 N N . ALA A 1 162 ? 15.559 -4.283 -22.602 1.00 87.19 162 ALA A N 1
ATOM 1236 C CA . ALA A 1 162 ? 14.393 -4.185 -23.476 1.00 87.19 162 ALA A CA 1
ATOM 1237 C C . ALA A 1 162 ? 13.381 -3.097 -23.062 1.00 87.19 162 ALA A C 1
ATOM 1239 O O . ALA A 1 162 ? 12.685 -2.561 -23.922 1.00 87.19 162 ALA A O 1
ATOM 1240 N N . SER A 1 163 ? 13.289 -2.745 -21.774 1.00 88.25 163 SER A N 1
ATOM 1241 C CA . SER A 1 163 ? 12.215 -1.892 -21.243 1.00 88.25 163 SER A CA 1
ATOM 1242 C C . SER A 1 163 ? 12.739 -0.679 -20.471 1.00 88.25 163 SER A C 1
ATOM 1244 O O . SER A 1 163 ? 13.326 -0.802 -19.394 1.00 88.25 163 SER A O 1
ATOM 1246 N N . SER A 1 164 ? 12.469 0.530 -20.983 1.00 88.38 164 SER A N 1
ATOM 1247 C CA . SER A 1 164 ? 12.695 1.774 -20.226 1.00 88.38 164 SER A CA 1
ATOM 1248 C C . SER A 1 164 ? 11.833 1.836 -18.971 1.00 88.38 164 SER A C 1
ATOM 1250 O O . SER A 1 164 ? 12.316 2.275 -17.935 1.00 88.38 164 SER A O 1
ATOM 1252 N N . PHE A 1 165 ? 10.603 1.329 -19.029 1.00 88.62 165 PHE A N 1
ATOM 1253 C CA . PHE A 1 165 ? 9.705 1.274 -17.881 1.00 88.62 165 PHE A CA 1
ATOM 1254 C C . PHE A 1 165 ? 10.304 0.455 -16.729 1.00 88.62 165 PHE A C 1
ATOM 1256 O O . PHE A 1 165 ? 10.297 0.897 -15.583 1.00 88.62 165 PHE A O 1
ATOM 1263 N N . ALA A 1 166 ? 10.911 -0.700 -17.023 1.00 89.62 166 ALA A N 1
ATOM 1264 C CA . ALA A 1 166 ? 11.571 -1.506 -15.996 1.00 89.62 166 ALA A CA 1
ATOM 1265 C C . ALA A 1 166 ? 12.755 -0.771 -15.345 1.00 89.62 166 ALA A C 1
ATOM 1267 O O . ALA A 1 166 ? 12.932 -0.838 -14.123 1.00 89.62 166 ALA A O 1
ATOM 1268 N N . ARG A 1 167 ? 13.541 -0.028 -16.142 1.00 91.19 167 ARG A N 1
ATOM 1269 C CA . ARG A 1 167 ? 14.633 0.820 -15.632 1.00 91.19 167 ARG A CA 1
ATOM 1270 C C . ARG A 1 167 ? 14.105 1.945 -14.746 1.00 91.19 167 ARG A C 1
ATOM 1272 O O . ARG A 1 167 ? 14.636 2.152 -13.662 1.00 91.19 167 ARG A O 1
ATOM 1279 N N . GLN A 1 168 ? 13.030 2.612 -15.161 1.00 90.75 168 GLN A N 1
ATOM 1280 C CA . GLN A 1 168 ? 12.374 3.671 -14.390 1.00 90.75 168 GLN A CA 1
ATOM 1281 C C . GLN A 1 168 ? 11.864 3.160 -13.038 1.00 90.75 168 GLN A C 1
ATOM 1283 O O . GLN A 1 168 ? 12.180 3.751 -12.009 1.00 90.75 168 GLN A O 1
ATOM 1288 N N . CYS A 1 169 ? 11.140 2.034 -13.014 1.00 91.19 169 CYS A N 1
ATOM 1289 C CA . CYS A 1 169 ? 10.690 1.411 -11.767 1.00 91.19 169 CYS A CA 1
ATOM 1290 C C . CYS A 1 169 ? 11.862 1.060 -10.845 1.00 91.19 169 CYS A C 1
ATOM 1292 O O . CYS A 1 169 ? 11.808 1.321 -9.645 1.00 91.19 169 CYS A O 1
ATOM 1294 N N . THR A 1 170 ? 12.938 0.517 -11.408 1.00 91.88 170 THR A N 1
ATOM 1295 C CA . THR A 1 170 ? 14.105 0.112 -10.621 1.00 91.88 170 THR A CA 1
ATOM 1296 C C . THR A 1 170 ? 14.834 1.317 -10.036 1.00 91.88 170 THR A C 1
ATOM 1298 O O . THR A 1 170 ? 15.124 1.324 -8.843 1.00 91.88 170 THR A O 1
ATOM 1301 N N . ALA A 1 171 ? 15.051 2.372 -10.826 1.00 91.62 171 ALA A N 1
ATOM 1302 C CA . ALA A 1 171 ? 15.635 3.619 -10.341 1.00 91.62 171 ALA A CA 1
ATOM 1303 C C . ALA A 1 171 ? 14.766 4.268 -9.253 1.00 91.62 171 ALA A C 1
ATOM 1305 O O . ALA A 1 171 ? 15.281 4.668 -8.211 1.00 91.62 171 ALA A O 1
ATOM 1306 N N . GLY A 1 172 ? 13.444 4.304 -9.445 1.00 90.00 172 GLY A N 1
ATOM 1307 C CA . GLY A 1 172 ? 12.510 4.801 -8.436 1.00 90.00 172 GLY A CA 1
ATOM 1308 C C . GLY A 1 172 ? 12.654 4.079 -7.097 1.00 90.00 172 GLY A C 1
ATOM 1309 O O . GLY A 1 172 ? 12.748 4.718 -6.051 1.00 90.00 172 GLY A O 1
ATOM 1310 N N . ALA A 1 173 ? 12.768 2.752 -7.130 1.00 90.50 173 ALA A N 1
ATOM 1311 C CA . ALA A 1 173 ? 12.943 1.952 -5.928 1.00 90.50 173 ALA A CA 1
ATOM 1312 C C . ALA A 1 173 ? 14.328 2.159 -5.289 1.00 90.50 173 ALA A C 1
ATOM 1314 O O . ALA A 1 173 ? 14.420 2.358 -4.080 1.00 90.50 173 ALA A O 1
ATOM 1315 N N . MET A 1 174 ? 15.400 2.163 -6.092 1.00 88.88 174 MET A N 1
ATOM 1316 C CA . MET A 1 174 ? 16.780 2.355 -5.621 1.00 88.88 174 MET A CA 1
ATOM 1317 C C . MET A 1 174 ? 17.006 3.723 -4.971 1.00 88.88 174 MET A C 1
ATOM 1319 O O . MET A 1 174 ? 17.774 3.831 -4.017 1.00 88.88 174 MET A O 1
ATOM 1323 N N . PHE A 1 175 ? 16.342 4.764 -5.475 1.00 89.19 175 PHE A N 1
ATOM 1324 C CA . PHE A 1 175 ? 16.518 6.142 -5.013 1.00 89.19 175 PHE A CA 1
ATOM 1325 C C . PHE A 1 175 ? 15.346 6.653 -4.165 1.00 89.19 175 PHE A C 1
ATOM 1327 O O . PHE A 1 175 ? 15.215 7.858 -3.964 1.00 89.19 175 PHE A O 1
ATOM 1334 N N . ALA A 1 176 ? 14.513 5.747 -3.635 1.00 86.88 176 ALA A N 1
ATOM 1335 C CA . ALA A 1 176 ? 13.401 6.057 -2.731 1.00 86.88 176 ALA A CA 1
ATOM 1336 C C . ALA A 1 176 ? 12.429 7.123 -3.283 1.00 86.88 176 ALA A C 1
ATOM 1338 O O . ALA A 1 176 ? 11.993 8.034 -2.573 1.00 86.88 176 ALA A O 1
ATOM 1339 N N . VAL A 1 177 ? 12.081 7.000 -4.564 1.00 87.38 177 VAL A N 1
ATOM 1340 C CA . VAL A 1 177 ? 11.077 7.822 -5.242 1.00 87.38 177 VAL A CA 1
ATOM 1341 C C . VAL A 1 177 ? 9.790 7.010 -5.413 1.00 87.38 177 VAL A C 1
ATOM 1343 O O . VAL A 1 177 ? 9.696 6.201 -6.338 1.00 87.38 177 VAL A O 1
ATOM 1346 N N . PRO A 1 178 ? 8.769 7.217 -4.559 1.00 87.06 178 PRO A N 1
ATOM 1347 C CA . PRO A 1 178 ? 7.477 6.565 -4.738 1.00 87.06 178 PRO A CA 1
ATOM 1348 C C . PRO A 1 178 ? 6.750 7.038 -5.996 1.00 87.06 178 PRO A C 1
ATOM 1350 O O . PRO A 1 178 ? 6.946 8.172 -6.462 1.00 87.06 178 PRO A O 1
ATOM 1353 N N . TRP A 1 179 ? 5.887 6.164 -6.520 1.00 86.00 179 TRP A N 1
ATOM 1354 C CA . TRP A 1 179 ? 5.206 6.379 -7.797 1.00 86.00 179 TRP A CA 1
ATOM 1355 C C . TRP A 1 179 ? 3.907 7.175 -7.688 1.00 86.00 179 TRP A C 1
ATOM 1357 O O . TRP A 1 179 ? 3.507 7.817 -8.659 1.00 86.00 179 TRP A O 1
ATOM 1367 N N . ASN A 1 180 ? 3.256 7.157 -6.523 1.00 86.88 180 ASN A N 1
ATOM 1368 C CA . ASN A 1 180 ? 1.918 7.713 -6.371 1.00 86.88 180 ASN A CA 1
ATOM 1369 C C . ASN A 1 180 ? 1.901 9.037 -5.601 1.00 86.88 180 ASN A C 1
ATOM 1371 O O . ASN A 1 180 ? 1.654 9.081 -4.399 1.00 86.88 180 ASN A O 1
ATOM 1375 N N . SER A 1 181 ? 2.100 10.143 -6.311 1.00 84.69 181 SER A N 1
ATOM 1376 C CA . SER A 1 181 ? 1.937 11.483 -5.738 1.00 84.69 181 SER A CA 1
ATOM 1377 C C . SER A 1 181 ? 0.477 11.877 -5.471 1.00 84.69 181 SER A C 1
ATOM 1379 O O . SER A 1 181 ? 0.250 12.937 -4.896 1.00 84.69 181 SER A O 1
ATOM 1381 N N . ASP A 1 182 ? -0.501 11.071 -5.902 1.00 84.94 182 ASP A N 1
ATOM 1382 C CA . ASP A 1 182 ? -1.922 11.317 -5.628 1.00 84.94 182 ASP A CA 1
ATOM 1383 C C . ASP A 1 182 ? -2.347 10.852 -4.222 1.00 84.94 182 ASP A C 1
ATOM 1385 O O . ASP A 1 182 ? -3.271 11.414 -3.638 1.00 84.94 182 ASP A O 1
ATOM 1389 N N . GLY A 1 183 ? -1.655 9.854 -3.662 1.00 87.69 183 GLY A N 1
ATOM 1390 C CA . GLY A 1 183 ? -1.828 9.406 -2.278 1.00 87.69 183 GLY A CA 1
ATOM 1391 C C . GLY A 1 183 ? -0.845 10.063 -1.303 1.00 87.69 183 GLY A C 1
ATOM 1392 O O . GLY A 1 183 ? -0.155 11.025 -1.631 1.00 87.69 183 GLY A O 1
ATOM 1393 N N . PHE A 1 184 ? -0.705 9.482 -0.108 1.00 89.81 184 PHE A N 1
ATOM 1394 C CA . PHE A 1 184 ? 0.106 10.038 0.987 1.00 89.81 184 PHE A CA 1
ATOM 1395 C C . PHE A 1 184 ? 1.619 10.130 0.721 1.00 89.81 184 PHE A C 1
ATOM 1397 O O . PHE A 1 184 ? 2.331 10.774 1.491 1.00 89.81 184 PHE A O 1
ATOM 1404 N N . ASP A 1 185 ? 2.132 9.552 -0.367 1.00 88.56 185 ASP A N 1
ATOM 1405 C CA . ASP A 1 185 ? 3.500 9.831 -0.816 1.00 88.56 185 ASP A CA 1
ATOM 1406 C C . ASP A 1 185 ? 3.658 11.248 -1.383 1.00 88.56 185 ASP A C 1
ATOM 1408 O O . ASP A 1 185 ? 4.765 11.781 -1.369 1.00 88.56 185 ASP A O 1
ATOM 1412 N N . GLY A 1 186 ? 2.574 11.881 -1.840 1.00 87.69 186 GLY A N 1
ATOM 1413 C CA . GLY A 1 186 ? 2.532 13.310 -2.158 1.00 87.69 186 GLY A CA 1
ATOM 1414 C C . GLY A 1 186 ? 2.422 14.222 -0.929 1.00 87.69 186 GLY A C 1
ATOM 1415 O O . GLY A 1 186 ? 2.707 15.411 -1.026 1.00 87.69 186 GLY A O 1
ATOM 1416 N N . PHE A 1 187 ? 2.047 13.658 0.221 1.00 88.88 187 PHE A N 1
ATOM 1417 C CA . PHE A 1 187 ? 1.713 14.371 1.458 1.00 88.88 187 PHE A CA 1
ATOM 1418 C C . PHE A 1 187 ? 2.519 13.804 2.635 1.00 88.88 187 PHE A C 1
ATOM 1420 O O . PHE A 1 187 ? 1.971 13.431 3.677 1.00 88.88 187 PHE A O 1
ATOM 1427 N N . SER A 1 188 ? 3.838 13.663 2.463 1.00 89.44 188 SER A N 1
ATOM 1428 C CA . SER A 1 188 ? 4.658 12.880 3.393 1.00 89.44 188 SER A CA 1
ATOM 1429 C C . SER A 1 188 ? 4.770 13.512 4.777 1.00 89.44 188 SER A C 1
ATOM 1431 O O . SER A 1 188 ? 4.883 12.778 5.759 1.00 89.44 188 SER A O 1
ATOM 1433 N N . TYR A 1 189 ? 4.701 14.845 4.865 1.00 90.25 189 TYR A N 1
ATOM 1434 C CA . TYR A 1 189 ? 4.617 15.545 6.147 1.00 90.25 189 TYR A CA 1
ATOM 1435 C C . TYR A 1 189 ? 3.341 15.162 6.903 1.00 90.25 189 TYR A C 1
ATOM 1437 O O . TYR A 1 189 ? 3.394 14.703 8.045 1.00 90.25 189 TYR A O 1
ATOM 1445 N N . GLU A 1 190 ? 2.191 15.250 6.232 1.00 90.94 190 GLU A N 1
ATOM 1446 C CA . GLU A 1 190 ? 0.908 14.897 6.829 1.00 90.94 190 GLU A CA 1
ATOM 1447 C C . GLU A 1 190 ? 0.835 13.420 7.237 1.00 90.94 190 GLU A C 1
ATOM 1449 O O . GLU A 1 190 ? 0.333 13.093 8.317 1.00 90.94 190 GLU A O 1
ATOM 1454 N N . ARG A 1 191 ? 1.387 12.522 6.413 1.00 93.06 191 ARG A N 1
ATOM 1455 C CA . ARG A 1 191 ? 1.552 11.112 6.780 1.00 93.06 191 ARG A CA 1
ATOM 1456 C C . ARG A 1 191 ? 2.295 10.967 8.108 1.00 93.06 191 ARG A C 1
ATOM 1458 O O . ARG A 1 191 ? 1.867 10.179 8.947 1.00 93.06 191 ARG A O 1
ATOM 1465 N N . GLY A 1 192 ? 3.378 11.719 8.309 1.00 92.94 192 GLY A N 1
ATOM 1466 C CA . GLY A 1 192 ? 4.129 11.733 9.565 1.00 92.94 192 GLY A CA 1
ATOM 1467 C C . GLY A 1 192 ? 3.252 12.092 10.767 1.00 92.94 192 GLY A C 1
ATOM 1468 O O . GLY A 1 192 ? 3.247 11.358 11.754 1.00 92.94 192 GLY A O 1
ATOM 1469 N N . LEU A 1 193 ? 2.440 13.150 10.651 1.00 93.62 193 LEU A N 1
ATOM 1470 C CA . LEU A 1 193 ? 1.509 13.570 11.706 1.00 93.62 193 LEU A CA 1
ATOM 1471 C C . LEU A 1 193 ? 0.476 12.486 12.042 1.00 93.62 193 LEU A C 1
ATOM 1473 O O . LEU A 1 193 ? 0.226 12.201 13.211 1.00 93.62 193 LEU A O 1
ATOM 1477 N N . ILE A 1 194 ? -0.099 11.839 11.025 1.00 94.38 194 ILE A N 1
ATOM 1478 C CA . ILE A 1 194 ? -1.072 10.754 11.215 1.00 94.38 194 ILE A CA 1
ATOM 1479 C C . ILE A 1 194 ? -0.440 9.571 11.964 1.00 94.38 194 ILE A C 1
ATOM 1481 O O . ILE A 1 194 ? -1.038 9.022 12.891 1.00 94.38 194 ILE A O 1
ATOM 1485 N N . LEU A 1 195 ? 0.776 9.178 11.583 1.00 95.38 195 LEU A N 1
ATOM 1486 C CA . LEU A 1 195 ? 1.473 8.051 12.202 1.00 95.38 195 LEU A CA 1
ATOM 1487 C C . LEU A 1 195 ? 1.911 8.348 13.636 1.00 95.38 195 LEU A C 1
ATOM 1489 O O . LEU A 1 195 ? 1.803 7.471 14.497 1.00 95.38 195 LEU A O 1
ATOM 1493 N N . GLU A 1 196 ? 2.332 9.579 13.917 1.00 94.94 196 GLU A N 1
ATOM 1494 C CA . GLU A 1 196 ? 2.613 10.015 15.284 1.00 94.94 196 GLU A CA 1
ATOM 1495 C C . GLU A 1 196 ? 1.335 10.009 16.138 1.00 94.94 196 GLU A C 1
ATOM 1497 O O . GLU A 1 196 ? 1.320 9.483 17.253 1.00 94.94 196 GLU A O 1
ATOM 1502 N N . SER A 1 197 ? 0.209 10.457 15.583 1.00 95.50 197 SER A N 1
ATOM 1503 C CA . SER A 1 197 ? -1.089 10.378 16.256 1.00 95.50 197 SER A CA 1
ATOM 1504 C C . SER A 1 197 ? -1.493 8.937 16.585 1.00 95.50 197 SER A C 1
ATOM 1506 O O . SER A 1 197 ? -1.932 8.635 17.695 1.00 95.50 197 SER A O 1
ATOM 1508 N N . PHE A 1 198 ? -1.270 7.991 15.670 1.00 96.50 198 PHE A N 1
ATOM 1509 C CA . PHE A 1 198 ? -1.486 6.560 15.917 1.00 96.50 198 PHE A CA 1
ATOM 1510 C C . PHE A 1 198 ? -0.576 5.997 17.014 1.00 96.50 198 PHE A C 1
ATOM 1512 O O . PHE A 1 198 ? -1.017 5.200 17.859 1.00 96.50 198 PHE A O 1
ATOM 1519 N N . LYS A 1 199 ? 0.685 6.432 17.053 1.00 95.88 199 LYS A N 1
ATOM 1520 C CA . LYS A 1 199 ? 1.628 6.073 18.116 1.00 95.88 199 LYS A CA 1
ATOM 1521 C C . LYS A 1 199 ? 1.107 6.508 19.488 1.00 95.88 199 LYS A C 1
ATOM 1523 O O . LYS A 1 199 ? 1.121 5.696 20.417 1.00 95.88 199 LYS A O 1
ATOM 1528 N N . GLN A 1 200 ? 0.570 7.720 19.597 1.00 96.31 200 GLN A N 1
ATOM 1529 C CA . GLN A 1 200 ? 0.114 8.308 20.861 1.00 96.31 200 GLN A CA 1
ATOM 1530 C C . GLN A 1 200 ? -1.288 7.831 21.280 1.00 96.31 200 GLN A C 1
ATOM 1532 O O . GLN A 1 200 ? -1.503 7.396 22.420 1.00 96.31 200 GLN A O 1
ATOM 1537 N N . ASN A 1 201 ? -2.241 7.844 20.348 1.00 97.50 201 ASN A N 1
ATOM 1538 C CA . ASN A 1 201 ? -3.675 7.814 20.644 1.00 97.50 201 ASN A CA 1
ATOM 1539 C C . ASN A 1 201 ? -4.357 6.464 20.387 1.00 97.50 201 ASN A C 1
ATOM 1541 O O . ASN A 1 201 ? -5.479 6.270 20.841 1.00 97.50 201 ASN A O 1
ATOM 1545 N N . ALA A 1 202 ? -3.700 5.501 19.732 1.00 97.69 202 ALA A N 1
ATOM 1546 C CA . ALA A 1 202 ? -4.267 4.171 19.480 1.00 97.69 202 ALA A CA 1
ATOM 1547 C C . ALA A 1 202 ? -3.550 3.060 20.270 1.00 97.69 202 ALA A C 1
ATOM 1549 O O . ALA A 1 202 ? -2.400 3.210 20.677 1.00 97.69 202 ALA A O 1
ATOM 1550 N N . ASN A 1 203 ? -4.233 1.937 20.486 1.00 97.56 203 ASN A N 1
ATOM 1551 C CA . ASN A 1 203 ? -3.683 0.672 20.972 1.00 97.56 203 ASN A CA 1
ATOM 1552 C C . ASN A 1 203 ? -3.184 -0.182 19.808 1.00 97.56 203 ASN A C 1
ATOM 1554 O O . ASN A 1 203 ? -2.026 -0.572 19.813 1.00 97.56 203 ASN A O 1
ATOM 1558 N N . ASN A 1 204 ? -4.038 -0.439 18.812 1.00 98.19 204 ASN A N 1
ATOM 1559 C CA . ASN A 1 204 ? -3.706 -1.222 17.618 1.00 98.19 204 ASN A CA 1
ATOM 1560 C C . ASN A 1 204 ? -4.392 -0.585 16.398 1.00 98.19 204 ASN A C 1
ATOM 1562 O O . ASN A 1 204 ? -5.539 -0.930 16.086 1.00 98.19 204 ASN A O 1
ATOM 1566 N N . PRO A 1 205 ? -3.748 0.406 15.760 1.00 98.19 205 PRO A N 1
ATOM 1567 C CA . PRO A 1 205 ? -4.334 1.113 14.636 1.00 98.19 205 PRO A CA 1
ATOM 1568 C C . PRO A 1 205 ? -4.222 0.291 13.346 1.00 98.19 205 PRO A C 1
ATOM 1570 O O . PRO A 1 205 ? -3.134 -0.151 12.968 1.00 98.19 205 PRO A O 1
ATOM 1573 N N . ILE A 1 206 ? -5.360 0.109 12.677 1.00 98.31 206 ILE A N 1
ATOM 1574 C CA . ILE A 1 206 ? -5.483 -0.564 11.380 1.00 98.31 206 ILE A CA 1
ATOM 1575 C C . ILE A 1 206 ? -6.041 0.438 10.374 1.00 98.31 206 ILE A C 1
ATOM 1577 O O . ILE A 1 206 ? -7.071 1.058 10.623 1.00 98.31 206 ILE A O 1
ATOM 1581 N N . ILE A 1 207 ? -5.395 0.578 9.227 1.00 97.31 207 ILE A N 1
ATOM 1582 C CA . ILE A 1 207 ? -5.866 1.410 8.127 1.00 97.31 207 ILE A CA 1
ATOM 1583 C C . ILE A 1 207 ? -6.369 0.499 7.018 1.00 97.31 207 ILE A C 1
ATOM 1585 O O . ILE A 1 207 ? -5.602 -0.298 6.483 1.00 97.31 207 ILE A O 1
ATOM 1589 N N . LEU A 1 208 ? -7.640 0.632 6.662 1.00 96.62 208 LEU A N 1
ATOM 1590 C CA . LEU A 1 208 ? -8.253 -0.032 5.517 1.00 96.62 208 LEU A CA 1
ATOM 1591 C C . LEU A 1 208 ? -8.261 0.951 4.352 1.00 96.62 208 LEU A C 1
ATOM 1593 O O . LEU A 1 208 ? -8.741 2.069 4.518 1.00 96.62 208 LEU A O 1
ATOM 1597 N N . GLY A 1 209 ? -7.748 0.550 3.195 1.00 92.38 209 GLY A N 1
ATOM 1598 C CA . GLY A 1 209 ? -7.749 1.392 2.005 1.00 92.38 209 GLY A CA 1
ATOM 1599 C C . GLY A 1 209 ? -7.915 0.608 0.708 1.00 92.38 209 GLY A C 1
ATOM 1600 O O . GLY A 1 209 ? -7.986 -0.623 0.692 1.00 92.38 209 GLY A O 1
ATOM 1601 N N . GLY A 1 210 ? -7.990 1.358 -0.386 1.00 90.88 210 GLY A N 1
ATOM 1602 C CA . GLY A 1 210 ? -8.084 0.855 -1.754 1.00 90.88 210 GLY A CA 1
ATOM 1603 C C . GLY A 1 210 ? -7.303 1.762 -2.701 1.00 90.88 210 GLY A C 1
ATOM 1604 O O . GLY A 1 210 ? -6.165 2.117 -2.400 1.00 90.88 210 GLY A O 1
ATOM 1605 N N . ASP A 1 211 ? -7.920 2.148 -3.822 1.00 92.06 211 ASP A N 1
ATOM 1606 C CA . ASP A 1 211 ? -7.390 3.070 -4.850 1.00 92.06 211 ASP A CA 1
ATOM 1607 C C . ASP A 1 211 ? -6.201 2.536 -5.672 1.00 92.06 211 ASP A C 1
ATOM 1609 O O . ASP A 1 211 ? -6.153 2.738 -6.877 1.00 92.06 211 ASP A O 1
ATOM 1613 N N . LEU A 1 212 ? -5.301 1.747 -5.081 1.00 93.19 212 LEU A N 1
ATOM 1614 C CA . LEU A 1 212 ? -4.143 1.190 -5.799 1.00 93.19 212 LEU A CA 1
ATOM 1615 C C . LEU A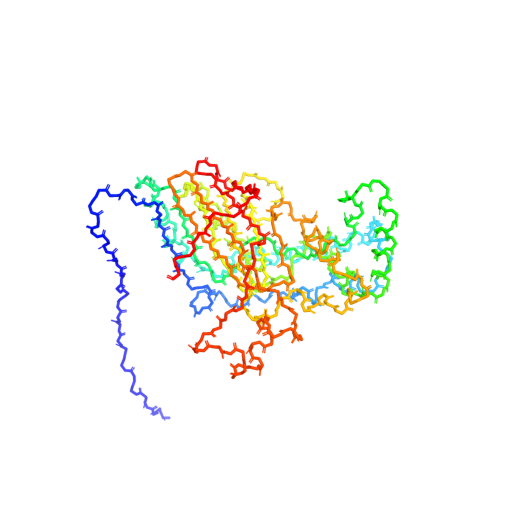 1 212 ? -4.477 -0.003 -6.706 1.00 93.19 212 LEU A C 1
ATOM 1617 O O . LEU A 1 212 ? -3.602 -0.495 -7.409 1.00 93.19 212 LEU A O 1
ATOM 1621 N N . HIS A 1 213 ? -5.722 -0.487 -6.668 1.00 94.81 213 HIS A N 1
ATOM 1622 C CA . HIS A 1 213 ? -6.276 -1.562 -7.510 1.00 94.81 213 HIS A CA 1
ATOM 1623 C C . HIS A 1 213 ? -5.622 -2.954 -7.388 1.00 94.81 213 HIS A C 1
ATOM 1625 O O . HIS A 1 213 ? -6.024 -3.889 -8.090 1.00 94.81 213 HIS A O 1
ATOM 1631 N N . ASP A 1 214 ? -4.695 -3.122 -6.451 1.00 95.44 214 ASP A N 1
ATOM 1632 C CA . ASP A 1 214 ? -3.957 -4.354 -6.173 1.00 95.44 214 ASP A CA 1
ATOM 1633 C C . ASP A 1 214 ? -3.978 -4.661 -4.666 1.00 95.44 214 ASP A C 1
ATOM 1635 O O . ASP A 1 214 ? -4.336 -3.808 -3.851 1.00 95.44 214 ASP A O 1
ATOM 1639 N N . GLY A 1 215 ? -3.649 -5.896 -4.287 1.00 96.62 215 GLY A N 1
ATOM 1640 C CA . GLY A 1 215 ? -3.612 -6.315 -2.887 1.00 96.62 215 GLY A CA 1
ATOM 1641 C C . GLY A 1 215 ? -2.313 -5.882 -2.215 1.00 96.62 215 GLY A C 1
ATOM 1642 O O . GLY A 1 215 ? -1.236 -6.189 -2.721 1.00 96.62 215 GLY A O 1
ATOM 1643 N N . TRP A 1 216 ? -2.403 -5.211 -1.065 1.00 96.75 216 TRP A N 1
ATOM 1644 C CA . TRP A 1 216 ? -1.224 -4.714 -0.352 1.00 96.75 216 TRP A CA 1
ATOM 1645 C C . TRP A 1 216 ? -1.363 -4.835 1.156 1.00 96.75 216 TRP A C 1
ATOM 1647 O O . TRP A 1 216 ? -2.442 -4.598 1.692 1.00 96.75 216 TRP A O 1
ATOM 1657 N N . ALA A 1 217 ? -0.267 -5.087 1.863 1.00 97.50 217 ALA A N 1
ATOM 1658 C CA . ALA A 1 217 ? -0.254 -4.960 3.313 1.00 97.50 217 ALA A CA 1
ATOM 1659 C C . ALA A 1 217 ? 1.073 -4.403 3.817 1.00 97.50 217 ALA A C 1
ATOM 1661 O O . ALA A 1 217 ? 2.134 -4.938 3.498 1.00 97.50 217 ALA A O 1
ATOM 1662 N N . TRP A 1 218 ? 1.008 -3.362 4.641 1.00 95.88 218 TRP A N 1
ATOM 1663 C CA . TRP A 1 218 ? 2.174 -2.740 5.257 1.00 95.88 218 TRP A CA 1
ATOM 1664 C C . TRP A 1 218 ? 2.121 -2.809 6.780 1.00 95.88 218 TRP A C 1
ATOM 1666 O O . TRP A 1 218 ? 1.103 -2.475 7.386 1.00 95.88 218 TRP A O 1
ATOM 1676 N N . THR A 1 219 ? 3.263 -3.109 7.392 1.00 96.38 219 THR A N 1
ATOM 1677 C CA . THR A 1 219 ? 3.627 -2.558 8.699 1.00 96.38 219 THR A CA 1
ATOM 1678 C C . THR A 1 219 ? 4.136 -1.133 8.485 1.00 96.38 219 THR A C 1
ATOM 1680 O O . THR A 1 219 ? 5.051 -0.912 7.690 1.00 96.38 219 THR A O 1
ATOM 1683 N N . LEU A 1 220 ? 3.554 -0.166 9.194 1.00 95.38 220 LEU A N 1
ATOM 1684 C CA . LEU A 1 220 ? 3.971 1.235 9.162 1.00 95.38 220 LEU A CA 1
ATOM 1685 C C . LEU A 1 220 ? 4.795 1.574 10.397 1.00 95.38 220 LEU A C 1
ATOM 1687 O O . LEU A 1 220 ? 4.453 1.163 11.507 1.00 95.38 220 LEU A O 1
ATOM 1691 N N . PHE A 1 221 ? 5.843 2.361 10.191 1.00 92.69 221 PHE A N 1
ATOM 1692 C CA . PHE A 1 221 ? 6.777 2.798 11.221 1.00 92.69 221 PHE A CA 1
ATOM 1693 C C . PHE A 1 221 ? 6.615 4.295 11.483 1.00 92.69 221 PHE A C 1
ATOM 1695 O O . PHE A 1 221 ? 6.147 5.036 10.613 1.00 92.69 221 PHE A O 1
ATOM 1702 N N . ASP A 1 222 ? 6.987 4.744 12.679 1.00 87.25 222 ASP A N 1
ATOM 1703 C CA . ASP A 1 222 ? 7.114 6.177 12.941 1.00 87.25 222 ASP A CA 1
ATOM 1704 C C . ASP A 1 222 ? 8.114 6.843 11.971 1.00 87.25 222 ASP A C 1
ATOM 1706 O O . ASP A 1 222 ? 8.969 6.199 11.366 1.00 87.25 222 ASP A O 1
ATOM 1710 N N . GLY A 1 223 ? 7.928 8.141 11.711 1.00 74.31 223 GLY A N 1
ATOM 1711 C CA . GLY A 1 223 ? 8.704 8.882 10.703 1.00 74.31 223 GLY A CA 1
ATOM 1712 C C . GLY A 1 223 ? 8.241 8.704 9.246 1.00 74.31 223 GLY A C 1
ATOM 1713 O O . GLY A 1 223 ? 8.725 9.403 8.360 1.00 74.31 223 GLY A O 1
ATOM 1714 N N . GLY A 1 224 ? 7.283 7.811 8.970 1.00 66.12 224 GLY A N 1
ATOM 1715 C CA . GLY A 1 224 ? 6.447 7.791 7.758 1.00 66.12 224 GLY A CA 1
ATOM 1716 C C . GLY A 1 224 ? 7.077 7.367 6.435 1.00 66.12 224 GLY A C 1
ATOM 1717 O O . GLY A 1 224 ? 6.351 6.918 5.553 1.00 66.12 224 GLY A O 1
ATOM 1718 N N . VAL A 1 225 ? 8.394 7.457 6.283 1.00 62.28 225 VAL A N 1
ATOM 1719 C CA . VAL A 1 225 ? 9.110 7.031 5.063 1.00 62.28 225 VAL A CA 1
ATOM 1720 C C . VAL A 1 225 ? 10.297 6.124 5.384 1.00 62.28 225 VAL A C 1
ATOM 1722 O O . VAL A 1 225 ? 10.805 5.426 4.508 1.00 62.28 225 VAL A O 1
ATOM 1725 N N . ALA A 1 226 ? 10.747 6.135 6.640 1.00 52.53 226 ALA A N 1
ATOM 1726 C CA . ALA A 1 226 ? 11.935 5.425 7.069 1.00 52.53 226 ALA A CA 1
ATOM 1727 C C . ALA A 1 226 ? 11.682 3.914 7.161 1.00 52.53 226 ALA A C 1
ATOM 1729 O O . ALA A 1 226 ? 10.693 3.446 7.722 1.00 52.53 226 ALA A O 1
ATOM 1730 N N . GLN A 1 227 ? 12.646 3.151 6.647 1.00 61.38 227 GLN A N 1
ATOM 1731 C CA . GLN A 1 227 ? 12.747 1.692 6.771 1.00 61.38 227 GLN A CA 1
ATOM 1732 C C . GLN A 1 227 ? 13.138 1.247 8.197 1.00 61.38 227 GLN A C 1
ATOM 1734 O O . GLN A 1 227 ? 13.387 0.069 8.443 1.00 61.38 227 GLN A O 1
ATOM 1739 N N . SER A 1 228 ? 13.227 2.201 9.125 1.00 63.38 228 SER A N 1
ATOM 1740 C CA . SER A 1 228 ? 13.700 2.054 10.494 1.00 63.38 228 SER A CA 1
ATOM 1741 C C . SER A 1 228 ? 12.812 2.878 11.415 1.00 63.38 228 SER A C 1
ATOM 1743 O O . SER A 1 228 ? 12.588 4.057 11.153 1.00 63.38 228 SER A O 1
ATOM 1745 N N . GLY A 1 229 ? 12.337 2.274 12.497 1.00 82.12 229 GLY A N 1
ATOM 1746 C CA . GLY A 1 229 ? 11.489 2.953 13.464 1.00 82.12 229 GLY A CA 1
ATOM 1747 C C . GLY A 1 229 ? 10.710 1.972 14.324 1.00 82.12 229 GLY A C 1
ATOM 1748 O O . GLY A 1 229 ? 10.849 0.753 14.202 1.00 82.12 229 GLY A O 1
ATOM 1749 N N . THR A 1 230 ? 9.864 2.511 15.189 1.00 90.94 230 THR A N 1
ATOM 1750 C CA . THR A 1 230 ? 8.900 1.726 15.956 1.00 90.94 230 THR A CA 1
ATOM 1751 C C . THR A 1 230 ? 7.694 1.428 15.067 1.00 90.94 230 THR A C 1
ATOM 1753 O O . THR A 1 230 ? 7.111 2.365 14.524 1.00 90.94 230 THR A O 1
ATOM 1756 N N . PRO A 1 231 ? 7.266 0.163 14.913 1.00 94.44 231 PRO A N 1
ATOM 1757 C CA . PRO A 1 231 ? 5.998 -0.152 14.269 1.00 94.44 231 PRO A CA 1
ATOM 1758 C C . PRO A 1 231 ? 4.831 0.537 14.990 1.00 94.44 231 PRO A C 1
ATOM 1760 O O . PRO A 1 231 ? 4.624 0.347 16.189 1.00 94.44 231 PRO A O 1
ATOM 1763 N N . VAL A 1 232 ? 4.050 1.337 14.266 1.00 96.00 232 VAL A N 1
ATOM 1764 C CA . VAL A 1 232 ? 2.943 2.119 14.838 1.00 96.00 232 VAL A CA 1
ATOM 1765 C C . VAL A 1 232 ? 1.580 1.670 14.349 1.00 96.00 232 VAL A C 1
ATOM 1767 O O . VAL A 1 232 ? 0.629 1.794 15.115 1.00 96.00 232 VAL A O 1
ATOM 1770 N N . ALA A 1 233 ? 1.468 1.133 13.130 1.00 97.00 233 ALA A N 1
ATOM 1771 C CA . ALA A 1 233 ? 0.188 0.781 12.518 1.00 97.00 233 ALA A CA 1
ATOM 1772 C C . ALA A 1 233 ? 0.314 -0.307 11.445 1.00 97.00 233 ALA A C 1
ATOM 1774 O O . ALA A 1 233 ? 1.413 -0.625 10.991 1.00 97.00 233 ALA A O 1
ATOM 1775 N N . VAL A 1 234 ? -0.826 -0.851 11.020 1.00 98.00 234 VAL A N 1
ATOM 1776 C CA . VAL A 1 234 ? -0.935 -1.746 9.860 1.00 98.00 234 VAL A CA 1
ATOM 1777 C C . VAL A 1 234 ? -1.827 -1.105 8.807 1.00 98.00 234 VAL A C 1
ATOM 1779 O O . VAL A 1 234 ? -2.906 -0.633 9.145 1.00 98.00 234 VAL A O 1
ATOM 1782 N N . ASN A 1 235 ? -1.424 -1.115 7.536 1.00 97.31 235 ASN A N 1
ATOM 1783 C CA . ASN A 1 235 ? -2.246 -0.620 6.431 1.00 97.31 235 ASN A CA 1
ATOM 1784 C C . ASN A 1 235 ? -2.553 -1.736 5.426 1.00 97.31 235 ASN A C 1
ATOM 1786 O O . ASN A 1 235 ? -1.647 -2.271 4.795 1.00 97.31 235 ASN A O 1
ATOM 1790 N N . LEU A 1 236 ? -3.836 -2.071 5.298 1.00 98.00 236 LEU A N 1
ATOM 1791 C CA . LEU A 1 236 ? -4.390 -3.140 4.471 1.00 98.00 236 LEU A CA 1
ATOM 1792 C C . LEU A 1 236 ? -5.072 -2.539 3.237 1.00 98.00 236 LEU A C 1
ATOM 1794 O O . LEU A 1 236 ? -5.975 -1.710 3.367 1.00 98.00 236 LEU A O 1
ATOM 1798 N N . GLY A 1 237 ? -4.628 -2.948 2.052 1.00 96.25 237 GLY A N 1
ATOM 1799 C CA . GLY A 1 237 ? -5.114 -2.490 0.754 1.00 96.25 237 GLY A CA 1
ATOM 1800 C C . GLY A 1 237 ? -5.894 -3.576 0.032 1.00 96.25 237 GLY A C 1
ATOM 1801 O O . GLY A 1 237 ? -5.368 -4.667 -0.214 1.00 96.25 237 GLY A O 1
ATOM 1802 N N . ALA A 1 238 ? -7.145 -3.275 -0.308 1.00 94.88 238 ALA A N 1
ATOM 1803 C CA . ALA A 1 238 ? -7.977 -4.170 -1.095 1.00 94.88 238 ALA A CA 1
ATOM 1804 C C . ALA A 1 238 ? -7.584 -4.074 -2.573 1.00 94.88 238 ALA A C 1
ATOM 1806 O O . ALA A 1 238 ? -7.390 -2.959 -3.074 1.00 94.88 238 ALA A O 1
ATOM 1807 N N . PRO A 1 239 ? -7.525 -5.210 -3.292 1.00 94.31 239 PRO A N 1
ATOM 1808 C CA . PRO A 1 239 ? -7.435 -5.173 -4.738 1.00 94.31 239 PRO A CA 1
ATOM 1809 C C . PRO A 1 239 ? -8.696 -4.530 -5.317 1.00 94.31 239 PRO A C 1
ATOM 1811 O O . PRO A 1 239 ? -9.753 -4.477 -4.684 1.00 94.31 239 PRO A O 1
ATOM 1814 N N . GLY A 1 240 ? -8.590 -4.046 -6.551 1.00 91.25 240 GLY A N 1
ATOM 1815 C CA . GLY A 1 240 ? -9.769 -3.630 -7.293 1.00 91.25 240 GLY A CA 1
ATOM 1816 C C . GLY A 1 240 ? -10.670 -4.835 -7.557 1.00 91.25 240 GLY A C 1
ATOM 1817 O O . GLY A 1 240 ? -10.180 -5.929 -7.834 1.00 91.25 240 GLY A O 1
ATOM 1818 N N . VAL A 1 241 ? -11.989 -4.631 -7.535 1.00 88.44 241 VAL A N 1
ATOM 1819 C CA . VAL A 1 241 ? -12.927 -5.671 -7.993 1.00 88.44 241 VAL A CA 1
ATOM 1820 C C . VAL A 1 241 ? -12.772 -5.870 -9.503 1.00 88.44 241 VAL A C 1
ATOM 1822 O O . VAL A 1 241 ? -12.740 -6.995 -9.981 1.00 88.44 241 VAL A O 1
ATOM 1825 N N . THR A 1 242 ? -12.635 -4.774 -10.254 1.00 84.81 242 THR A N 1
ATOM 1826 C CA . THR A 1 242 ? -12.509 -4.775 -11.727 1.00 84.81 242 THR A CA 1
ATOM 1827 C C . THR A 1 242 ? -11.496 -3.756 -12.249 1.00 84.81 242 THR A C 1
ATOM 1829 O O . THR A 1 242 ? -11.133 -3.779 -13.425 1.00 84.81 242 THR A O 1
ATOM 1832 N N . ALA A 1 243 ? -11.050 -2.830 -11.398 1.00 88.88 243 ALA A N 1
ATOM 1833 C CA . ALA A 1 243 ? -10.166 -1.750 -11.802 1.00 88.88 243 ALA A CA 1
ATOM 1834 C C . ALA A 1 243 ? -8.756 -2.281 -12.124 1.00 88.88 243 ALA A C 1
ATOM 1836 O O . ALA A 1 243 ? -8.245 -3.143 -11.402 1.00 88.88 243 ALA A O 1
ATOM 1837 N N . PRO A 1 244 ? -8.108 -1.790 -13.196 1.00 87.19 244 PRO A N 1
ATOM 1838 C CA . PRO A 1 244 ? -6.783 -2.256 -13.575 1.00 87.19 244 PRO A CA 1
ATOM 1839 C C . PRO A 1 244 ? -5.712 -1.697 -12.632 1.00 87.19 244 PRO A C 1
ATOM 1841 O O . PRO A 1 244 ? -5.644 -0.487 -12.421 1.00 87.19 244 PRO A O 1
ATOM 1844 N N . GLY A 1 245 ? -4.858 -2.578 -12.118 1.00 89.06 245 GLY A N 1
ATOM 1845 C CA . GLY A 1 245 ? -3.672 -2.224 -11.334 1.00 89.06 245 GLY A CA 1
ATOM 1846 C C . GLY A 1 245 ? -2.369 -2.480 -12.092 1.00 89.06 245 GLY A C 1
ATOM 1847 O O . GLY A 1 245 ? -2.341 -2.551 -13.328 1.00 89.06 245 GLY A O 1
ATOM 1848 N N . TRP A 1 246 ? -1.289 -2.681 -11.341 1.00 90.88 246 TRP A N 1
ATOM 1849 C CA . TRP A 1 246 ? 0.046 -2.983 -11.850 1.00 90.88 246 TRP A CA 1
ATOM 1850 C C . TRP A 1 246 ? 0.069 -4.203 -12.761 1.00 90.88 246 TRP A C 1
ATOM 1852 O O . TRP A 1 246 ? 0.809 -4.199 -13.741 1.00 90.88 246 TRP A O 1
ATOM 1862 N N . GLY A 1 247 ? -0.774 -5.209 -12.524 1.00 86.75 247 GLY A N 1
ATOM 1863 C CA . GLY A 1 247 ? -0.856 -6.387 -13.384 1.00 86.75 247 GLY A CA 1
ATOM 1864 C C . GLY A 1 247 ? -1.069 -6.039 -14.855 1.00 86.75 247 GLY A C 1
ATOM 1865 O O . GLY A 1 247 ? -0.401 -6.584 -15.734 1.00 86.75 247 GLY A O 1
ATOM 1866 N N . ARG A 1 248 ? -1.915 -5.044 -15.142 1.00 83.69 248 ARG A N 1
ATOM 1867 C CA . ARG A 1 248 ? -2.129 -4.573 -16.514 1.00 83.69 248 ARG A CA 1
ATOM 1868 C C . ARG A 1 248 ? -0.892 -3.863 -17.060 1.00 83.69 248 ARG A C 1
ATOM 1870 O O . ARG A 1 248 ? -0.462 -4.192 -18.164 1.00 83.69 248 ARG A O 1
ATOM 1877 N N . SER A 1 249 ? -0.308 -2.947 -16.289 1.00 82.38 249 SER A N 1
ATOM 1878 C CA . SER A 1 249 ? 0.884 -2.179 -16.680 1.00 82.38 249 SER A CA 1
ATOM 1879 C C . SER A 1 249 ? 2.112 -3.063 -16.920 1.00 82.38 249 SER A C 1
ATOM 1881 O O . SER A 1 249 ? 2.932 -2.771 -17.784 1.00 82.38 249 SER A O 1
ATOM 1883 N N . LEU A 1 250 ? 2.226 -4.166 -16.178 1.00 84.44 250 LEU A N 1
ATOM 1884 C CA . LEU A 1 250 ? 3.353 -5.093 -16.247 1.00 84.44 250 LEU A CA 1
ATOM 1885 C C . LEU A 1 250 ? 3.133 -6.227 -17.261 1.00 84.44 250 LEU A C 1
ATOM 1887 O O . LEU A 1 250 ? 4.105 -6.799 -17.749 1.00 84.44 250 LEU A O 1
ATOM 1891 N N . SER A 1 251 ? 1.882 -6.538 -17.619 1.00 78.06 251 SER A N 1
ATOM 1892 C CA . SER A 1 251 ? 1.533 -7.692 -18.465 1.00 78.06 251 SER A CA 1
ATOM 1893 C C . SER A 1 251 ? 2.314 -7.772 -19.784 1.00 78.06 251 SER A C 1
ATOM 1895 O O . SER A 1 251 ? 2.755 -8.854 -20.163 1.00 78.06 251 SER A O 1
ATOM 1897 N N . GLY A 1 252 ? 2.540 -6.642 -20.462 1.00 74.44 252 GLY A N 1
ATOM 1898 C CA . GLY A 1 252 ? 3.291 -6.599 -21.722 1.00 74.44 252 GLY A CA 1
ATOM 1899 C C . GLY A 1 252 ? 4.779 -6.931 -21.572 1.00 74.44 252 GLY A C 1
ATOM 1900 O O . GLY A 1 252 ? 5.372 -7.481 -22.492 1.00 74.44 252 GLY A O 1
ATOM 1901 N N . MET A 1 253 ? 5.380 -6.656 -20.409 1.00 73.88 253 MET A N 1
ATOM 1902 C CA . MET A 1 253 ? 6.795 -6.955 -20.147 1.00 73.88 253 MET A CA 1
ATOM 1903 C C . MET A 1 253 ? 7.039 -8.423 -19.802 1.00 73.88 253 MET A C 1
ATOM 1905 O O . MET A 1 253 ? 8.131 -8.935 -20.024 1.00 73.88 253 MET A O 1
ATOM 1909 N N . PHE A 1 254 ? 6.027 -9.096 -19.256 1.00 70.12 254 PHE A N 1
ATOM 1910 C CA . PHE A 1 254 ? 6.159 -10.447 -18.710 1.00 70.12 254 PHE A CA 1
ATOM 1911 C C . PHE A 1 254 ? 5.317 -11.486 -19.456 1.00 70.12 254 PHE A C 1
ATOM 1913 O O . PHE A 1 254 ? 5.195 -12.622 -19.004 1.00 70.12 254 PHE A O 1
ATOM 1920 N N . GLN A 1 255 ? 4.766 -11.122 -20.618 1.00 64.00 255 GLN A N 1
ATOM 1921 C CA . GLN A 1 255 ? 3.942 -12.002 -21.452 1.00 64.00 255 GLN A CA 1
ATOM 1922 C C . GLN A 1 255 ? 4.662 -13.307 -21.827 1.00 64.00 255 GLN A C 1
ATOM 1924 O O . GLN A 1 255 ? 4.040 -14.366 -21.857 1.00 64.00 255 GLN A O 1
ATOM 1929 N N . SER A 1 256 ? 5.977 -13.249 -22.050 1.00 56.16 256 SER A N 1
ATOM 1930 C CA . SER A 1 256 ? 6.818 -14.406 -22.384 1.00 56.16 256 SER A CA 1
ATOM 1931 C C . SER A 1 256 ? 7.316 -15.197 -21.167 1.00 56.16 256 SER A C 1
ATOM 1933 O O . SER A 1 256 ? 7.861 -16.285 -21.331 1.00 56.16 256 SER A O 1
ATOM 1935 N N . ALA A 1 257 ? 7.136 -14.685 -19.946 1.00 57.50 257 ALA A N 1
ATOM 1936 C CA . ALA A 1 257 ? 7.820 -15.178 -18.750 1.00 57.50 257 ALA A CA 1
ATOM 1937 C C . ALA A 1 257 ? 7.043 -16.242 -17.941 1.00 57.50 257 ALA A C 1
ATOM 1939 O O . ALA A 1 257 ? 7.526 -16.728 -16.918 1.00 57.50 257 ALA A O 1
ATOM 1940 N N . GLY A 1 258 ? 5.850 -16.637 -18.400 1.00 61.06 258 GLY A N 1
ATOM 1941 C CA . GLY A 1 258 ? 5.029 -17.673 -17.766 1.00 61.06 258 GLY A CA 1
ATOM 1942 C C . GLY A 1 258 ? 4.406 -17.268 -16.418 1.00 61.06 258 GLY A C 1
ATOM 1943 O O . GLY A 1 258 ? 4.647 -16.191 -15.875 1.00 61.06 258 GLY A O 1
ATOM 1944 N N . ARG A 1 259 ? 3.556 -18.146 -15.858 1.00 57.75 259 ARG A N 1
ATOM 1945 C CA . ARG A 1 259 ? 2.755 -17.858 -14.643 1.00 57.75 259 ARG A CA 1
ATOM 1946 C C . ARG A 1 259 ? 3.589 -17.597 -13.382 1.00 57.75 259 ARG A C 1
ATOM 1948 O O . ARG A 1 259 ? 3.144 -16.827 -12.539 1.00 57.75 259 ARG A O 1
ATOM 1955 N N . ASN A 1 260 ? 4.788 -18.171 -13.289 1.00 69.75 260 ASN A N 1
ATOM 1956 C CA . ASN A 1 260 ? 5.666 -18.046 -12.119 1.00 69.75 260 ASN A CA 1
ATOM 1957 C C . ASN A 1 260 ? 6.335 -16.661 -12.015 1.00 69.75 260 ASN A C 1
ATOM 1959 O O . ASN A 1 260 ? 6.975 -16.362 -11.011 1.00 69.75 260 ASN A O 1
ATOM 1963 N N . MET A 1 261 ? 6.194 -15.797 -13.031 1.00 78.31 261 MET A N 1
ATOM 1964 C CA . MET A 1 261 ? 6.787 -14.458 -13.015 1.00 78.31 261 MET A CA 1
ATOM 1965 C C . MET A 1 261 ? 6.117 -13.509 -12.011 1.00 78.31 261 MET A C 1
ATOM 1967 O O . MET A 1 261 ? 6.767 -12.613 -11.477 1.00 78.31 261 MET A O 1
ATOM 1971 N N . TRP A 1 262 ? 4.837 -13.723 -11.699 1.00 85.56 262 TRP A N 1
ATOM 1972 C CA . TRP A 1 262 ? 4.111 -12.869 -10.756 1.00 85.56 262 TRP A CA 1
ATOM 1973 C C . TRP A 1 262 ? 4.678 -12.936 -9.339 1.00 85.56 262 TRP A C 1
ATOM 1975 O O . TRP A 1 262 ? 4.764 -11.901 -8.686 1.00 85.56 262 TRP A O 1
ATOM 1985 N N . ASP A 1 263 ? 5.186 -14.091 -8.908 1.00 85.81 263 ASP A N 1
ATOM 1986 C CA . ASP A 1 263 ? 5.850 -14.215 -7.607 1.00 85.81 263 ASP A CA 1
ATOM 1987 C C . ASP A 1 263 ? 7.124 -13.365 -7.541 1.00 85.81 263 ASP A C 1
ATOM 1989 O O . ASP A 1 263 ? 7.397 -12.724 -6.524 1.00 85.81 263 ASP A O 1
ATOM 1993 N N . PHE A 1 264 ? 7.894 -13.307 -8.634 1.00 85.50 264 PHE A N 1
ATOM 1994 C CA . PHE A 1 264 ? 9.054 -12.419 -8.727 1.00 85.50 264 PHE A CA 1
ATOM 1995 C C . PHE A 1 264 ? 8.625 -10.953 -8.730 1.00 85.50 264 PHE A C 1
ATOM 1997 O O . PHE A 1 264 ? 9.214 -10.145 -8.019 1.00 85.50 264 PHE A O 1
ATOM 2004 N N . ILE A 1 265 ? 7.561 -10.597 -9.450 1.00 89.44 265 ILE A N 1
ATOM 2005 C CA . ILE A 1 265 ? 7.025 -9.232 -9.434 1.00 89.44 265 ILE A CA 1
ATOM 2006 C C . ILE A 1 265 ? 6.609 -8.839 -8.012 1.00 89.44 265 ILE A C 1
ATOM 2008 O O . ILE A 1 265 ? 7.058 -7.806 -7.520 1.00 89.44 265 ILE A O 1
ATOM 2012 N N . HIS A 1 266 ? 5.832 -9.662 -7.309 1.00 91.81 266 HIS A N 1
ATOM 2013 C CA . HIS A 1 266 ? 5.423 -9.387 -5.929 1.00 91.81 266 HIS A CA 1
ATOM 2014 C C . HIS A 1 266 ? 6.641 -9.212 -5.008 1.00 91.81 266 HIS A C 1
ATOM 2016 O O . HIS A 1 266 ? 6.728 -8.231 -4.267 1.00 91.81 266 HIS A O 1
ATOM 2022 N N . LYS A 1 267 ? 7.645 -10.092 -5.124 1.00 90.00 267 LYS A N 1
ATOM 2023 C CA . LYS A 1 267 ? 8.914 -9.975 -4.385 1.00 90.00 267 LYS A CA 1
ATOM 2024 C C . LYS A 1 267 ? 9.690 -8.703 -4.719 1.00 90.00 267 LYS A C 1
ATOM 2026 O O . LYS A 1 267 ? 10.277 -8.115 -3.816 1.00 90.00 267 LYS A O 1
ATOM 2031 N N . SER A 1 268 ? 9.660 -8.232 -5.965 1.00 91.25 268 SER A N 1
ATOM 2032 C CA . SER A 1 268 ? 10.365 -7.005 -6.360 1.00 91.25 268 SER A CA 1
ATOM 2033 C C . SER A 1 268 ? 9.781 -5.748 -5.712 1.00 91.25 268 SER A C 1
ATOM 2035 O O . SER A 1 268 ? 10.535 -4.835 -5.381 1.00 91.25 268 SER A O 1
ATOM 2037 N N . PHE A 1 269 ? 8.465 -5.704 -5.465 1.00 92.81 269 PHE A N 1
ATOM 2038 C CA . PHE A 1 269 ? 7.849 -4.625 -4.684 1.00 92.81 269 PHE A CA 1
ATOM 2039 C C . PHE A 1 269 ? 8.305 -4.651 -3.224 1.00 92.81 269 PHE A C 1
ATOM 2041 O O . PHE A 1 269 ? 8.545 -3.601 -2.635 1.00 92.81 269 PHE A O 1
ATOM 2048 N N . MET A 1 270 ? 8.445 -5.844 -2.644 1.00 90.75 270 MET A N 1
ATOM 2049 C CA . MET A 1 270 ? 8.847 -6.009 -1.244 1.00 90.75 270 MET A CA 1
ATOM 2050 C C . MET A 1 270 ? 10.344 -5.750 -1.026 1.00 90.75 270 MET A C 1
ATOM 2052 O O . MET A 1 270 ? 10.720 -5.195 0.002 1.00 90.75 270 MET A O 1
ATOM 2056 N N . ALA A 1 271 ? 11.203 -6.083 -1.996 1.00 85.62 271 ALA A N 1
ATOM 2057 C CA . ALA A 1 271 ? 12.659 -5.971 -1.867 1.00 85.62 271 ALA A CA 1
ATOM 2058 C C . ALA A 1 271 ? 13.147 -4.538 -1.566 1.00 85.62 271 ALA A C 1
ATOM 2060 O O . ALA A 1 271 ? 14.122 -4.357 -0.844 1.00 85.62 271 ALA A O 1
ATOM 2061 N N . GLY A 1 272 ? 12.457 -3.518 -2.090 1.00 76.75 272 GLY A N 1
ATOM 2062 C CA . GLY A 1 272 ? 12.727 -2.102 -1.803 1.00 76.75 272 GLY A CA 1
ATOM 2063 C C . GLY A 1 272 ? 11.825 -1.485 -0.728 1.00 76.75 272 GLY A C 1
ATOM 2064 O O . GLY A 1 272 ? 11.911 -0.284 -0.478 1.00 76.75 272 GLY A O 1
ATOM 2065 N N . ASN A 1 273 ? 10.939 -2.273 -0.110 1.00 86.75 273 ASN A N 1
ATOM 2066 C CA . ASN A 1 273 ? 9.878 -1.785 0.768 1.00 86.75 273 ASN A CA 1
ATOM 2067 C C . ASN A 1 273 ? 9.775 -2.646 2.046 1.00 86.75 273 ASN A C 1
ATOM 2069 O O . ASN A 1 273 ? 8.854 -3.445 2.174 1.00 86.75 273 ASN A O 1
ATOM 2073 N N . PRO A 1 274 ? 10.698 -2.506 3.018 1.00 82.12 274 PRO A N 1
ATOM 2074 C CA . PRO A 1 274 ? 10.797 -3.396 4.191 1.00 82.12 274 PRO A CA 1
ATOM 2075 C C . PRO A 1 274 ? 9.532 -3.503 5.067 1.00 82.12 274 PRO A C 1
ATOM 2077 O O . PRO A 1 274 ? 9.318 -4.504 5.76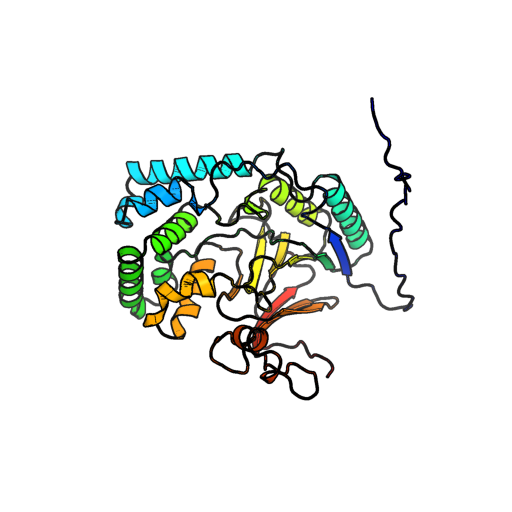6 1.00 82.12 274 PRO A O 1
ATOM 2080 N N . GLY A 1 275 ? 8.684 -2.469 5.044 1.00 90.75 275 GLY A N 1
ATOM 2081 C CA . GLY A 1 275 ? 7.383 -2.470 5.714 1.00 90.75 275 GLY A CA 1
ATOM 2082 C C . GLY A 1 275 ? 6.294 -3.224 4.954 1.00 90.75 275 GLY A C 1
ATOM 2083 O O . GLY A 1 275 ? 5.338 -3.673 5.578 1.00 90.75 275 GLY A O 1
ATOM 2084 N N . LEU A 1 276 ? 6.435 -3.404 3.640 1.00 93.88 276 LEU A N 1
ATOM 2085 C CA . LEU A 1 276 ? 5.494 -4.148 2.811 1.00 93.88 276 LEU A CA 1
ATOM 2086 C C . LEU A 1 276 ? 5.628 -5.647 3.090 1.00 93.88 276 LEU A C 1
ATOM 2088 O O . LEU A 1 276 ? 6.661 -6.256 2.823 1.00 93.88 276 LEU A O 1
ATOM 2092 N N . LYS A 1 277 ? 4.574 -6.237 3.650 1.00 94.62 277 LYS A N 1
ATOM 2093 C CA . LYS A 1 277 ? 4.501 -7.660 4.008 1.00 94.62 277 LYS A CA 1
ATOM 2094 C C . LYS A 1 277 ? 3.753 -8.498 2.983 1.00 94.62 277 LYS A C 1
ATOM 2096 O O . LYS A 1 277 ? 3.909 -9.711 2.975 1.00 94.62 277 LYS A O 1
ATOM 2101 N N . TYR A 1 278 ? 2.947 -7.864 2.139 1.00 96.00 278 TYR A N 1
ATOM 2102 C CA . TYR A 1 278 ? 2.188 -8.550 1.106 1.00 96.00 278 TYR A CA 1
ATOM 2103 C C . TYR A 1 278 ? 1.958 -7.642 -0.093 1.00 96.00 278 TYR A C 1
ATOM 2105 O O . TYR A 1 278 ? 1.585 -6.482 0.076 1.00 96.00 278 TYR A O 1
ATOM 2113 N N . ALA A 1 279 ? 2.148 -8.191 -1.288 1.00 95.31 279 ALA A N 1
ATOM 2114 C CA . ALA A 1 279 ? 1.836 -7.559 -2.558 1.00 95.31 279 ALA A CA 1
ATOM 2115 C C . ALA A 1 279 ? 1.208 -8.603 -3.484 1.00 95.31 279 ALA A C 1
ATOM 2117 O O . ALA A 1 279 ? 1.783 -9.673 -3.673 1.00 95.31 279 ALA A O 1
ATOM 2118 N N . HIS A 1 280 ? 0.064 -8.282 -4.085 1.00 94.56 280 HIS A N 1
ATOM 2119 C CA . HIS A 1 280 ? -0.573 -9.099 -5.115 1.00 94.56 280 HIS A CA 1
ATOM 2120 C C . HIS A 1 280 ? -1.105 -8.212 -6.229 1.00 94.56 280 HIS A C 1
ATOM 2122 O O . HIS A 1 280 ? -2.151 -7.580 -6.087 1.00 94.56 280 HIS A O 1
ATOM 2128 N N . THR A 1 281 ? -0.373 -8.151 -7.335 1.00 92.75 281 THR A N 1
ATOM 2129 C CA . THR A 1 281 ? -0.618 -7.192 -8.421 1.00 92.75 281 THR A CA 1
ATOM 2130 C C . THR A 1 281 ? -1.333 -7.792 -9.620 1.00 92.75 281 THR A C 1
ATOM 2132 O O . THR A 1 281 ? -1.641 -7.089 -10.580 1.00 92.75 281 THR A O 1
ATOM 2135 N N . LYS A 1 282 ? -1.591 -9.100 -9.595 1.00 90.12 282 LYS A N 1
ATOM 2136 C CA . LYS A 1 282 ? -2.179 -9.816 -10.724 1.00 90.12 282 LYS A CA 1
ATOM 2137 C C . LYS A 1 282 ? -3.701 -9.873 -10.632 1.00 90.12 282 LYS A C 1
ATOM 2139 O O . LYS A 1 282 ? -4.399 -9.304 -11.467 1.00 90.12 282 LYS A O 1
ATOM 2144 N N . ASP A 1 283 ? -4.196 -10.594 -9.636 1.00 90.94 283 ASP A N 1
ATOM 2145 C CA . ASP A 1 283 ? -5.606 -10.967 -9.554 1.00 90.94 283 ASP A CA 1
ATOM 2146 C C . ASP A 1 283 ? -6.437 -9.856 -8.894 1.00 90.94 283 ASP A C 1
ATOM 2148 O O . ASP A 1 283 ? -5.911 -8.871 -8.363 1.00 90.94 283 ASP A O 1
ATOM 2152 N N . LYS A 1 284 ? -7.757 -9.975 -8.998 1.00 92.50 284 LYS A N 1
ATOM 2153 C CA . LYS A 1 284 ? -8.726 -8.990 -8.498 1.00 92.50 284 LYS A CA 1
ATOM 2154 C C . LYS A 1 284 ? -9.462 -9.560 -7.297 1.00 92.50 284 LYS A C 1
ATOM 2156 O O . LYS A 1 284 ? -9.208 -10.694 -6.915 1.00 92.50 284 LYS A O 1
ATOM 2161 N N . GLY A 1 285 ? -10.353 -8.800 -6.671 1.00 92.19 285 GLY A N 1
ATOM 2162 C CA . GLY A 1 285 ? -11.188 -9.331 -5.592 1.00 92.19 285 GLY A CA 1
ATOM 2163 C C . GLY A 1 285 ? -11.439 -8.328 -4.481 1.00 92.19 285 GLY A C 1
ATOM 2164 O O . GLY A 1 285 ? -11.715 -7.161 -4.744 1.00 92.19 285 GLY A O 1
ATOM 2165 N N . PHE A 1 286 ? -11.354 -8.795 -3.240 1.00 91.88 286 PHE A N 1
ATOM 2166 C CA . PHE A 1 286 ? -11.570 -8.004 -2.029 1.00 91.88 286 PHE A CA 1
ATOM 2167 C C . PHE A 1 286 ? -10.764 -8.600 -0.867 1.00 91.88 286 PHE A C 1
ATOM 2169 O O . PHE A 1 286 ? -10.150 -9.656 -1.013 1.00 91.88 286 PHE A O 1
ATOM 2176 N N . PHE A 1 287 ? -10.749 -7.947 0.295 1.00 92.50 287 PHE A N 1
ATOM 2177 C CA . PHE A 1 287 ? -10.309 -8.601 1.527 1.00 92.50 287 PHE A CA 1
ATOM 2178 C C . PHE A 1 287 ? -11.454 -8.711 2.529 1.00 92.50 287 PHE A C 1
ATOM 2180 O O . PHE A 1 287 ? -12.383 -7.900 2.533 1.00 92.50 287 PHE A O 1
ATOM 2187 N N . ALA A 1 288 ? -11.358 -9.696 3.410 1.00 93.25 288 ALA A N 1
ATOM 2188 C CA . ALA A 1 288 ? -12.259 -9.905 4.526 1.00 93.25 288 ALA A CA 1
ATOM 2189 C C . ALA A 1 288 ? -11.519 -9.652 5.837 1.00 93.25 288 ALA A C 1
ATOM 2191 O O . ALA A 1 288 ? -10.349 -10.008 5.973 1.00 93.25 288 ALA A O 1
ATOM 2192 N N . VAL A 1 289 ? -12.200 -9.037 6.803 1.00 93.38 289 VAL A N 1
ATOM 2193 C CA . VAL A 1 289 ? -11.612 -8.703 8.102 1.00 93.38 289 VAL A CA 1
ATOM 2194 C C . VAL A 1 289 ? -12.392 -9.351 9.234 1.00 93.38 289 VAL A C 1
ATOM 2196 O O . VAL A 1 289 ? -13.616 -9.244 9.304 1.00 93.38 289 VAL A O 1
ATOM 2199 N N . LYS A 1 290 ? -11.666 -9.956 10.176 1.00 93.69 290 LYS A N 1
ATOM 2200 C CA . LYS A 1 290 ? -12.213 -10.505 11.419 1.00 93.69 290 LYS A CA 1
ATOM 2201 C C . LYS A 1 290 ? -11.426 -9.979 12.612 1.00 93.69 290 LYS A C 1
ATOM 2203 O O . LYS A 1 290 ? -10.239 -10.252 12.756 1.00 93.69 290 LYS A O 1
ATOM 2208 N N . ALA A 1 291 ? -12.102 -9.251 13.497 1.00 93.69 291 ALA A N 1
ATOM 2209 C CA . ALA A 1 291 ? -11.510 -8.712 14.718 1.00 93.69 291 ALA A CA 1
ATOM 2210 C C . ALA A 1 291 ? -12.051 -9.429 15.963 1.00 93.69 291 ALA A C 1
ATOM 2212 O O . ALA A 1 291 ? -13.255 -9.622 16.131 1.00 93.69 291 ALA A O 1
ATOM 2213 N N . THR A 1 292 ? -11.148 -9.792 16.867 1.00 94.94 292 THR A N 1
ATOM 2214 C CA . THR A 1 292 ? -11.424 -10.383 18.186 1.00 94.94 292 THR A CA 1
ATOM 2215 C C . THR A 1 292 ? -10.771 -9.524 19.268 1.00 94.94 292 THR A C 1
ATOM 2217 O O . THR A 1 292 ? -10.194 -8.491 18.961 1.00 94.94 292 THR A O 1
ATOM 2220 N N . LYS A 1 293 ? -10.809 -9.903 20.550 1.00 95.44 293 LYS A N 1
ATOM 2221 C CA . LYS A 1 293 ? -10.076 -9.137 21.580 1.00 95.44 293 LYS A CA 1
ATOM 2222 C C . LYS A 1 293 ? -8.555 -9.164 21.393 1.00 95.44 293 LYS A C 1
ATOM 2224 O O . LYS A 1 293 ? -7.893 -8.217 21.796 1.00 95.44 293 LYS A O 1
ATOM 2229 N N . THR A 1 294 ? -8.020 -10.238 20.813 1.00 96.69 294 THR A N 1
ATOM 2230 C CA . THR A 1 294 ? -6.576 -10.519 20.784 1.00 96.69 294 THR A CA 1
ATOM 2231 C C . THR A 1 294 ? -5.976 -10.525 19.383 1.00 96.69 294 THR A C 1
ATOM 2233 O O . THR A 1 294 ? -4.765 -10.389 19.248 1.00 96.69 294 THR A O 1
ATOM 2236 N N . ARG A 1 295 ? -6.797 -10.675 18.338 1.00 96.44 295 ARG A N 1
ATOM 2237 C CA . ARG A 1 295 ? -6.349 -10.772 16.942 1.00 96.44 295 ARG A CA 1
ATOM 2238 C C . ARG A 1 295 ? -7.234 -9.966 16.003 1.00 96.44 295 ARG A C 1
ATOM 2240 O O . ARG A 1 295 ? -8.457 -9.984 16.159 1.00 96.44 295 ARG A O 1
ATOM 2247 N N . HIS A 1 296 ? -6.614 -9.341 15.015 1.00 97.06 296 HIS A N 1
ATOM 2248 C CA . HIS A 1 296 ? -7.255 -8.813 13.821 1.00 97.06 296 HIS A CA 1
ATOM 2249 C C . HIS A 1 296 ? -6.703 -9.573 12.621 1.00 97.06 296 HIS A C 1
ATOM 2251 O O . HIS A 1 296 ? -5.491 -9.659 12.459 1.00 97.06 296 HIS A O 1
ATOM 2257 N N . ILE A 1 297 ? -7.589 -10.134 11.810 1.00 97.19 297 ILE A N 1
ATOM 2258 C CA . ILE A 1 297 ? -7.254 -10.999 10.680 1.00 97.19 297 ILE A CA 1
ATOM 2259 C C . ILE A 1 297 ? -7.714 -10.308 9.410 1.00 97.19 297 ILE A C 1
ATOM 2261 O O . ILE A 1 297 ? -8.818 -9.760 9.393 1.00 97.19 297 ILE A O 1
ATOM 2265 N N . ALA A 1 298 ? -6.868 -10.324 8.388 1.00 97.12 298 ALA A N 1
ATOM 2266 C CA . ALA A 1 298 ? -7.160 -9.823 7.058 1.00 97.12 298 ALA A CA 1
ATOM 2267 C C . ALA A 1 298 ? -6.832 -10.897 6.022 1.00 97.12 298 ALA A C 1
ATOM 2269 O O . ALA A 1 298 ? -5.695 -11.354 5.942 1.00 97.12 298 ALA A O 1
ATOM 2270 N N . GLU A 1 299 ? -7.828 -11.278 5.233 1.00 97.00 299 GLU A N 1
ATOM 2271 C CA . GLU A 1 299 ? -7.713 -12.322 4.216 1.00 97.00 299 GLU A CA 1
ATOM 2272 C C . GLU A 1 299 ? -8.028 -11.759 2.844 1.00 97.00 299 GLU A C 1
ATOM 2274 O O . GLU A 1 299 ? -9.093 -11.178 2.654 1.00 97.00 299 GLU A O 1
ATOM 2279 N N . TRP A 1 300 ? -7.126 -11.937 1.882 1.00 96.25 300 TRP A N 1
ATOM 2280 C CA . TRP A 1 300 ? -7.356 -11.503 0.506 1.00 96.25 300 TRP A CA 1
ATOM 2281 C C . TRP A 1 300 ? -8.117 -12.588 -0.248 1.00 96.25 300 TRP A C 1
ATOM 2283 O O . TRP A 1 300 ? -7.556 -13.625 -0.594 1.00 96.25 300 TRP A O 1
ATOM 2293 N N . CYS A 1 301 ? -9.398 -12.342 -0.509 1.00 93.56 301 CYS A N 1
ATOM 2294 C CA . CYS A 1 301 ? -10.257 -13.190 -1.324 1.00 93.56 301 CYS A CA 1
ATOM 2295 C C . CYS A 1 301 ? -10.071 -12.796 -2.792 1.00 93.56 301 CYS A C 1
ATOM 2297 O O . CYS A 1 301 ? -10.628 -11.800 -3.262 1.00 93.56 301 CYS A O 1
ATOM 2299 N N . LEU A 1 302 ? -9.238 -13.556 -3.498 1.00 92.50 302 LEU A N 1
ATOM 2300 C CA . LEU A 1 302 ? -8.789 -13.249 -4.848 1.00 92.50 302 LEU A CA 1
ATOM 2301 C C . LEU A 1 302 ? -9.597 -14.008 -5.896 1.00 92.50 302 LEU A C 1
ATOM 2303 O O . LEU A 1 302 ? -9.896 -15.186 -5.741 1.00 92.50 302 LEU A O 1
ATOM 2307 N N . ILE A 1 303 ? -9.895 -13.333 -6.997 1.00 90.12 303 ILE A N 1
ATOM 2308 C CA . ILE A 1 303 ? -10.584 -13.848 -8.172 1.00 90.12 303 ILE A CA 1
ATOM 2309 C C . ILE A 1 303 ? -9.603 -13.753 -9.336 1.00 90.12 303 ILE A C 1
ATOM 2311 O O . ILE A 1 303 ? -9.093 -12.669 -9.636 1.00 90.12 303 ILE A O 1
ATOM 2315 N N . ASN A 1 304 ? -9.332 -14.889 -9.979 1.00 87.75 304 ASN A N 1
ATOM 2316 C CA . ASN A 1 304 ? -8.375 -14.974 -11.079 1.00 87.75 304 ASN A CA 1
ATOM 2317 C C . ASN A 1 304 ? -8.789 -14.039 -12.225 1.00 87.75 304 ASN A C 1
ATOM 2319 O O . ASN A 1 304 ? -9.852 -14.215 -12.820 1.00 87.75 304 ASN A O 1
ATOM 2323 N N . ASP A 1 305 ? -7.942 -13.063 -12.550 1.00 83.69 305 ASP A N 1
ATOM 2324 C CA . ASP A 1 305 ? -8.262 -12.042 -13.552 1.00 83.69 305 ASP A CA 1
ATOM 2325 C C . ASP A 1 305 ? -7.628 -12.361 -14.910 1.00 83.69 305 ASP A C 1
ATOM 2327 O O . ASP A 1 305 ? -6.750 -11.664 -15.421 1.00 83.69 305 ASP A O 1
ATOM 2331 N N . ASN A 1 306 ? -8.065 -13.470 -15.505 1.00 78.81 306 ASN A N 1
ATOM 2332 C CA . ASN A 1 306 ? -7.767 -13.795 -16.895 1.00 78.81 306 ASN A CA 1
ATOM 2333 C C . ASN A 1 306 ? -8.924 -13.327 -17.776 1.00 78.81 306 ASN A C 1
ATOM 2335 O O . ASN A 1 306 ? -9.952 -13.991 -17.823 1.00 78.81 306 ASN A O 1
ATOM 2339 N N . ALA A 1 307 ? -8.730 -12.239 -18.523 1.00 71.81 307 ALA A N 1
ATOM 2340 C CA . ALA A 1 307 ? -9.782 -11.602 -19.318 1.00 71.81 307 ALA A CA 1
ATOM 2341 C C . ALA A 1 307 ? -10.495 -12.515 -20.340 1.00 71.81 307 ALA A C 1
ATOM 2343 O O . ALA A 1 307 ? -11.582 -12.161 -20.797 1.00 71.81 307 ALA A O 1
ATOM 2344 N N . SER A 1 308 ? -9.910 -13.662 -20.701 1.00 74.44 308 SER A N 1
ATOM 2345 C CA . SER A 1 308 ? -10.528 -14.656 -21.592 1.00 74.44 308 SER A CA 1
ATOM 2346 C C . SER A 1 308 ? -11.284 -15.767 -20.849 1.00 74.44 308 SER A C 1
ATOM 2348 O O . SER A 1 308 ? -11.986 -16.550 -21.481 1.00 74.44 308 SER A O 1
ATOM 2350 N N . ALA A 1 309 ? -11.134 -15.875 -19.527 1.00 76.62 309 ALA A N 1
ATOM 2351 C CA . ALA A 1 309 ? -11.795 -16.886 -18.710 1.00 76.62 309 ALA A CA 1
ATOM 2352 C C . ALA A 1 309 ? -13.195 -16.404 -18.280 1.00 76.62 309 ALA A C 1
ATOM 2354 O O . ALA A 1 309 ? -13.283 -15.322 -17.692 1.00 76.62 309 ALA A O 1
ATOM 2355 N N . PRO A 1 310 ? -14.263 -17.205 -18.487 1.00 71.94 310 PRO A N 1
ATOM 2356 C CA . PRO A 1 310 ? -15.635 -16.830 -18.134 1.00 71.94 310 PRO A CA 1
ATOM 2357 C C . PRO A 1 310 ? -15.866 -16.466 -16.664 1.00 71.94 310 PRO A C 1
ATOM 2359 O O . PRO A 1 310 ? -16.793 -15.730 -16.360 1.00 71.94 310 PRO A O 1
ATOM 2362 N N . ALA A 1 311 ? -15.010 -16.968 -15.771 1.00 73.62 311 ALA A N 1
ATOM 2363 C CA . ALA A 1 311 ? -15.081 -16.758 -14.329 1.00 73.62 311 ALA A CA 1
ATOM 2364 C C . ALA A 1 311 ? -14.046 -15.726 -13.830 1.00 73.62 311 ALA A C 1
ATOM 2366 O O . ALA A 1 311 ? -13.335 -15.971 -12.853 1.00 73.62 311 ALA A O 1
ATOM 2367 N N . SER A 1 312 ? -13.884 -14.616 -14.560 1.00 80.12 312 SER A N 1
ATOM 2368 C CA . SER A 1 312 ? -12.975 -13.516 -14.203 1.00 80.12 312 SER A CA 1
ATOM 2369 C C . SER A 1 312 ? -13.709 -12.174 -14.175 1.00 80.12 312 SER A C 1
ATOM 2371 O O . SER A 1 312 ? -14.588 -11.950 -15.013 1.00 80.12 312 SER A O 1
ATOM 2373 N N . PRO A 1 313 ? -13.317 -11.210 -13.321 1.00 82.50 313 PRO A N 1
ATOM 2374 C CA . PRO A 1 313 ? -14.001 -9.918 -13.264 1.00 82.50 313 PRO A CA 1
ATOM 2375 C C . PRO A 1 313 ? -13.913 -9.129 -14.578 1.00 82.50 313 PRO A C 1
ATOM 2377 O O . PRO A 1 313 ? -14.884 -8.484 -14.993 1.00 82.50 313 PRO A O 1
ATOM 2380 N N . SER A 1 314 ? -12.780 -9.213 -15.282 1.00 81.06 314 SER A N 1
ATOM 2381 C CA . SER A 1 314 ? -12.619 -8.608 -16.609 1.00 81.06 314 SER A CA 1
ATOM 2382 C C . SER A 1 314 ? -13.546 -9.209 -17.671 1.00 81.06 314 SER A C 1
ATOM 2384 O O . SER A 1 314 ? -14.023 -8.477 -18.541 1.00 81.06 314 SER A O 1
ATOM 2386 N N . TYR A 1 315 ? -13.817 -10.517 -17.626 1.00 80.38 315 TYR A N 1
ATOM 2387 C CA . TYR A 1 315 ? -14.801 -11.144 -18.510 1.00 80.38 315 TYR A CA 1
ATOM 2388 C C . TYR A 1 315 ? -16.226 -10.780 -18.091 1.00 80.38 315 TYR A C 1
ATOM 2390 O O . TYR A 1 315 ? -17.009 -10.334 -18.928 1.00 80.38 315 TYR A O 1
ATOM 2398 N N . THR A 1 316 ? -16.548 -10.911 -16.801 1.00 82.38 316 THR A N 1
ATOM 2399 C CA . THR A 1 316 ? -17.880 -10.668 -16.232 1.00 82.38 316 THR A CA 1
ATOM 2400 C C . THR A 1 316 ? -18.371 -9.254 -16.530 1.00 82.38 316 THR A C 1
ATOM 2402 O O . THR A 1 316 ? -19.523 -9.061 -16.908 1.00 82.38 316 THR A O 1
ATOM 2405 N N . THR A 1 317 ? -17.502 -8.246 -16.436 1.00 80.50 317 THR A N 1
ATOM 2406 C CA . THR A 1 317 ? -17.869 -6.856 -16.765 1.00 80.50 317 THR A CA 1
ATOM 2407 C C . THR A 1 317 ? -18.178 -6.633 -18.243 1.00 80.50 317 THR A C 1
ATOM 2409 O O . THR A 1 317 ? -19.040 -5.816 -18.562 1.00 80.50 317 THR A O 1
ATOM 2412 N N . LYS A 1 318 ? -17.512 -7.355 -19.150 1.00 83.44 318 LYS A N 1
ATOM 2413 C CA . LYS A 1 318 ? -17.743 -7.258 -20.601 1.00 83.44 318 LYS A CA 1
ATOM 2414 C C . LYS A 1 318 ? -18.938 -8.093 -21.059 1.00 83.44 318 LYS A C 1
ATOM 2416 O O . LYS A 1 318 ? -19.660 -7.674 -21.955 1.00 83.44 318 LYS A O 1
ATOM 2421 N N . ASN A 1 319 ? -19.163 -9.239 -20.418 1.00 81.56 319 ASN A N 1
ATOM 2422 C CA . ASN A 1 319 ? -20.154 -10.249 -20.799 1.00 81.56 319 ASN A CA 1
ATOM 2423 C C . ASN A 1 319 ? -21.208 -10.444 -19.696 1.00 81.56 319 ASN A C 1
ATOM 2425 O O . ASN A 1 319 ? -21.625 -11.558 -19.392 1.00 81.56 319 ASN A O 1
ATOM 2429 N N . TYR A 1 320 ? -21.638 -9.344 -19.072 1.00 81.00 320 TYR A N 1
ATOM 2430 C CA . TYR A 1 320 ? -22.454 -9.357 -17.852 1.00 81.00 320 TYR A CA 1
ATOM 2431 C C . TYR A 1 320 ? -23.754 -10.167 -17.952 1.00 81.00 320 TYR A C 1
ATOM 2433 O O . TYR A 1 320 ? -24.207 -10.726 -16.956 1.00 81.00 320 TYR A O 1
ATOM 2441 N N . LYS A 1 321 ? -24.375 -10.226 -19.136 1.00 81.69 321 LYS A N 1
ATOM 2442 C CA . LYS A 1 321 ? -25.597 -11.016 -19.352 1.00 81.69 321 LYS A CA 1
ATOM 2443 C C . LYS A 1 321 ? -25.327 -12.519 -19.266 1.00 81.69 321 LYS A C 1
ATOM 2445 O O . LYS A 1 321 ? -26.109 -13.223 -18.638 1.00 81.69 321 LYS A O 1
ATOM 2450 N N . ASP A 1 322 ? -24.210 -12.966 -19.830 1.00 79.12 322 ASP A N 1
ATOM 2451 C CA . ASP A 1 322 ? -23.847 -14.382 -19.931 1.00 79.12 322 ASP A CA 1
ATOM 2452 C C . ASP A 1 322 ? -23.167 -14.885 -18.650 1.00 79.12 322 ASP A C 1
ATOM 2454 O O . ASP A 1 322 ? -23.290 -16.049 -18.283 1.00 79.12 322 ASP A O 1
ATOM 2458 N N . ALA A 1 323 ? -22.496 -13.989 -17.921 1.00 75.19 323 ALA A N 1
ATOM 2459 C CA . ALA A 1 323 ? -21.790 -14.299 -16.679 1.00 75.19 323 ALA A CA 1
ATOM 2460 C C . ALA A 1 323 ? -22.705 -14.432 -15.439 1.00 75.19 323 ALA A C 1
ATOM 2462 O O . ALA A 1 323 ? -22.217 -14.658 -14.331 1.00 75.19 323 ALA A O 1
ATOM 2463 N N . ARG A 1 324 ? -24.033 -14.277 -15.578 1.00 73.94 324 ARG A N 1
ATOM 2464 C CA . ARG A 1 324 ? -24.987 -14.391 -14.459 1.00 73.94 324 ARG A CA 1
ATOM 2465 C C . ARG A 1 324 ? -25.755 -15.700 -14.500 1.00 73.94 324 ARG A C 1
ATOM 2467 O O . ARG A 1 324 ? -26.436 -16.003 -15.470 1.00 73.94 324 ARG A O 1
ATOM 2474 N N . THR A 1 325 ? -25.787 -16.383 -13.359 1.00 71.44 325 THR A N 1
ATOM 2475 C CA . THR A 1 325 ? -26.702 -17.506 -13.116 1.00 71.44 325 THR A CA 1
ATOM 2476 C C . THR A 1 325 ? -27.683 -17.114 -12.016 1.00 71.44 325 THR A C 1
ATOM 2478 O O . THR A 1 325 ? -27.271 -16.655 -10.952 1.00 71.44 325 THR A O 1
ATOM 2481 N N . ALA A 1 326 ? -28.992 -17.231 -12.273 1.00 75.00 326 ALA A N 1
ATOM 2482 C CA . ALA A 1 326 ? -30.056 -16.878 -11.318 1.00 75.00 326 ALA A CA 1
ATOM 2483 C C . ALA A 1 326 ? -29.898 -15.474 -10.682 1.00 75.00 326 ALA A C 1
ATOM 2485 O O . ALA A 1 326 ? -30.169 -15.258 -9.501 1.00 75.00 326 ALA A O 1
ATOM 2486 N N . GLY A 1 327 ? -29.408 -14.506 -11.463 1.00 68.69 327 GLY A N 1
ATOM 2487 C CA . GLY A 1 327 ? -29.203 -13.133 -11.007 1.00 68.69 327 GLY A CA 1
ATOM 2488 C C . GLY A 1 327 ? -27.953 -12.904 -10.146 1.00 68.69 327 GLY A C 1
ATOM 2489 O O . GLY A 1 327 ? -27.766 -11.779 -9.683 1.00 68.69 327 GLY A O 1
ATOM 2490 N N . ARG A 1 328 ? -27.072 -13.893 -9.972 1.00 67.31 328 ARG A N 1
ATOM 2491 C CA . ARG A 1 328 ? -25.841 -13.781 -9.172 1.00 67.31 328 ARG A CA 1
ATOM 2492 C C . ARG A 1 328 ? -24.594 -13.937 -10.043 1.00 67.31 328 ARG A C 1
ATOM 2494 O O . ARG A 1 328 ? -24.617 -14.665 -11.033 1.00 67.31 328 ARG A O 1
ATOM 2501 N N . VAL A 1 329 ? -23.525 -13.244 -9.654 1.00 64.69 329 VAL A N 1
ATOM 2502 C CA . VAL A 1 329 ? -22.158 -13.524 -10.113 1.00 64.69 329 VAL A CA 1
ATOM 2503 C C . VAL A 1 329 ? -21.581 -14.542 -9.133 1.00 64.69 329 VAL A C 1
ATOM 2505 O O . VAL A 1 329 ? -21.631 -14.313 -7.926 1.00 64.69 329 VAL A O 1
ATOM 2508 N N . THR A 1 330 ? -21.106 -15.678 -9.637 1.00 69.75 330 THR A N 1
ATOM 2509 C CA . THR A 1 330 ? -20.650 -16.823 -8.827 1.00 69.75 330 THR A CA 1
ATOM 2510 C C . THR A 1 330 ? -19.166 -17.107 -9.024 1.00 69.75 330 THR A C 1
ATOM 2512 O O . THR A 1 330 ? -18.736 -18.246 -8.843 1.00 69.75 330 THR A O 1
ATOM 2515 N N . ASP A 1 331 ? -18.398 -16.099 -9.448 1.00 74.06 331 ASP A N 1
ATOM 2516 C CA . ASP A 1 331 ? -16.972 -16.256 -9.719 1.00 74.06 331 ASP A CA 1
ATOM 2517 C C . ASP A 1 331 ? -16.278 -16.841 -8.477 1.00 74.06 331 ASP A C 1
ATOM 2519 O O . ASP A 1 331 ? -16.413 -16.289 -7.377 1.00 74.06 331 ASP A O 1
ATOM 2523 N N . PRO A 1 332 ? -15.576 -17.981 -8.615 1.00 80.88 332 PRO A N 1
ATOM 2524 C CA . PRO A 1 332 ? -14.902 -18.597 -7.496 1.00 80.88 332 PRO A CA 1
ATOM 2525 C C . PRO A 1 332 ? -13.758 -17.686 -7.071 1.00 80.88 332 PRO A C 1
ATOM 2527 O O . PRO A 1 332 ? -12.929 -17.271 -7.886 1.00 80.88 332 PRO A O 1
ATOM 2530 N N . TYR A 1 333 ? -13.698 -17.401 -5.779 1.00 86.94 333 TYR A N 1
ATOM 2531 C CA . TYR A 1 333 ? -12.523 -16.800 -5.180 1.00 86.94 333 TYR A CA 1
ATOM 2532 C C . TYR A 1 333 ? -11.677 -17.886 -4.516 1.00 86.94 333 TYR A C 1
ATOM 2534 O O . TYR A 1 333 ? -12.174 -18.935 -4.103 1.00 86.94 333 TYR A O 1
ATOM 2542 N N . TYR A 1 334 ? -10.388 -17.617 -4.388 1.00 90.38 334 TYR A N 1
ATOM 2543 C CA . TYR A 1 334 ? -9.473 -18.381 -3.556 1.00 90.38 334 TYR A CA 1
ATOM 2544 C C . TYR A 1 334 ? -8.862 -17.451 -2.515 1.00 90.38 334 TYR A C 1
ATOM 2546 O O . TYR A 1 334 ? -8.856 -16.228 -2.673 1.00 90.38 334 TYR A O 1
ATOM 2554 N N . CYS A 1 335 ? -8.359 -18.018 -1.425 1.00 92.25 335 CYS A N 1
ATOM 2555 C CA . CYS A 1 335 ? -7.631 -17.211 -0.464 1.00 92.25 335 CYS A CA 1
ATOM 2556 C C . CYS A 1 335 ? -6.192 -16.999 -0.941 1.00 92.25 335 CYS A C 1
ATOM 2558 O O . CYS A 1 335 ? -5.464 -17.970 -1.136 1.00 92.25 335 CYS A O 1
ATOM 2560 N N . GLY A 1 336 ? -5.798 -15.743 -1.140 1.00 92.44 336 GLY A N 1
ATOM 2561 C CA . GLY A 1 336 ? -4.434 -15.373 -1.514 1.00 92.44 336 GLY A CA 1
ATOM 2562 C C . GLY A 1 336 ? -3.462 -15.462 -0.344 1.00 92.44 336 GLY A C 1
ATOM 2563 O O . GLY A 1 336 ? -2.428 -16.109 -0.446 1.00 92.44 336 GLY A O 1
ATOM 2564 N N . THR A 1 337 ? -3.811 -14.828 0.774 1.00 95.56 337 THR A N 1
ATOM 2565 C CA . THR A 1 337 ? -3.062 -14.887 2.037 1.00 95.56 337 THR A CA 1
ATOM 2566 C C . THR A 1 337 ? -3.998 -14.564 3.201 1.00 95.56 337 THR A C 1
ATOM 2568 O O . THR A 1 337 ? -5.043 -13.931 2.998 1.00 95.56 337 THR A O 1
ATOM 2571 N N . SER A 1 338 ? -3.598 -14.952 4.413 1.00 97.06 338 SER A N 1
ATOM 2572 C CA . SER A 1 338 ? -4.205 -14.515 5.670 1.00 97.06 338 SER A CA 1
ATOM 2573 C C . SER A 1 338 ? -3.142 -13.886 6.559 1.00 97.06 338 SER A C 1
ATOM 2575 O O . SER A 1 338 ? -2.157 -14.539 6.907 1.00 97.06 338 SER A O 1
ATOM 2577 N N . LEU A 1 339 ? -3.345 -12.629 6.950 1.00 97.88 339 LEU A N 1
ATOM 2578 C CA . LEU A 1 339 ? -2.431 -11.892 7.814 1.00 97.88 339 LEU A CA 1
ATOM 2579 C C . LEU A 1 339 ? -3.087 -11.545 9.151 1.00 97.88 339 LEU A C 1
ATOM 2581 O O . LEU A 1 339 ? -4.227 -11.080 9.205 1.00 97.88 339 LEU A O 1
ATOM 2585 N N . VAL A 1 340 ? -2.331 -11.709 10.235 1.00 97.94 340 VAL A N 1
ATOM 2586 C CA . VAL A 1 340 ? -2.767 -11.462 11.611 1.00 97.94 340 VAL A CA 1
ATOM 2587 C C . VAL A 1 340 ? -1.976 -10.327 12.233 1.00 97.94 340 VAL A C 1
ATOM 2589 O O . VAL A 1 340 ? -0.747 -10.355 12.287 1.00 97.94 340 VAL A O 1
ATOM 2592 N N . THR A 1 341 ? -2.708 -9.387 12.817 1.00 98.12 341 THR A N 1
ATOM 2593 C CA . THR A 1 341 ? -2.200 -8.421 13.788 1.00 98.12 341 THR A CA 1
ATOM 2594 C C . THR A 1 341 ? -2.597 -8.861 15.191 1.00 98.12 341 THR A C 1
ATOM 2596 O O . THR A 1 341 ? -3.771 -9.133 15.462 1.00 98.12 341 THR A O 1
ATOM 2599 N N . ALA A 1 342 ? -1.623 -8.926 16.096 1.00 97.88 342 ALA A N 1
ATOM 2600 C CA . ALA A 1 342 ? -1.836 -9.250 17.501 1.00 97.88 342 ALA A CA 1
ATOM 2601 C C . ALA A 1 342 ? -2.130 -7.980 18.313 1.00 97.88 342 ALA A C 1
ATOM 2603 O O . ALA A 1 342 ? -1.439 -6.967 18.190 1.00 97.88 342 ALA A O 1
ATOM 2604 N N . ALA A 1 343 ? -3.156 -8.031 19.163 1.00 97.12 343 ALA A N 1
ATOM 2605 C CA . ALA A 1 343 ? -3.477 -6.929 20.061 1.00 97.12 343 ALA A CA 1
ATOM 2606 C C . ALA A 1 343 ? -2.356 -6.734 21.095 1.00 97.12 343 ALA A C 1
ATOM 2608 O O . ALA A 1 343 ? -1.903 -7.693 21.713 1.00 97.12 343 ALA A O 1
ATOM 2609 N N . GLY A 1 344 ? -1.935 -5.486 21.299 1.00 95.88 344 GLY A N 1
ATOM 2610 C CA . GLY A 1 344 ? -0.804 -5.139 22.165 1.00 95.88 344 GLY A CA 1
ATOM 2611 C C . GLY A 1 344 ? 0.540 -5.125 21.431 1.00 95.88 344 GLY A C 1
ATOM 2612 O O . GLY A 1 344 ? 1.534 -4.684 21.998 1.00 95.88 344 GLY A O 1
ATOM 2613 N N . SER A 1 345 ? 0.573 -5.533 20.160 1.00 96.06 345 SER A N 1
ATOM 2614 C CA . SER A 1 345 ? 1.761 -5.499 19.308 1.00 96.06 345 SER A CA 1
ATOM 2615 C C . SER A 1 345 ? 1.477 -4.646 18.074 1.00 96.06 345 SER A C 1
ATOM 2617 O O . SER A 1 345 ? 1.176 -5.162 16.993 1.00 96.06 345 SER A O 1
ATOM 2619 N N . LYS A 1 346 ? 1.545 -3.318 18.244 1.00 94.56 346 LYS A N 1
ATOM 2620 C CA . LYS A 1 346 ? 1.344 -2.347 17.156 1.00 94.56 346 LYS A CA 1
ATOM 2621 C C . LYS A 1 346 ? 2.187 -2.706 15.938 1.00 94.56 346 LYS A C 1
ATOM 2623 O O . LYS A 1 346 ? 3.338 -3.101 16.072 1.00 94.56 346 LYS A O 1
ATOM 2628 N N . GLY A 1 347 ? 1.594 -2.591 14.752 1.00 94.56 347 GLY A N 1
ATOM 2629 C CA . GLY A 1 347 ? 2.274 -2.886 13.491 1.00 94.56 347 GLY A CA 1
ATOM 2630 C C . GLY A 1 347 ? 2.609 -4.363 13.246 1.00 94.56 347 GLY A C 1
ATOM 2631 O O . GLY A 1 347 ? 3.134 -4.672 12.176 1.00 94.56 347 GLY A O 1
ATOM 2632 N N . SER A 1 348 ? 2.307 -5.278 14.178 1.00 96.12 348 SER A N 1
ATOM 2633 C CA . SER A 1 348 ? 2.491 -6.713 13.941 1.00 96.12 348 SER A CA 1
ATOM 2634 C C . SER A 1 348 ? 1.630 -7.179 12.771 1.00 96.12 348 SER A C 1
ATOM 2636 O O . SER A 1 348 ? 0.460 -6.810 12.640 1.00 96.12 348 SER A O 1
ATOM 2638 N N . LEU A 1 349 ? 2.232 -7.977 11.899 1.00 95.69 349 LEU A N 1
ATOM 2639 C CA . LEU A 1 349 ? 1.566 -8.496 10.719 1.00 95.69 349 LEU A CA 1
ATOM 2640 C C . LEU A 1 349 ? 2.256 -9.796 10.312 1.00 95.69 349 LEU A C 1
ATOM 2642 O O . LEU A 1 349 ? 3.327 -9.772 9.708 1.00 95.69 349 LEU A O 1
ATOM 2646 N N . ALA A 1 350 ? 1.678 -10.917 10.730 1.00 96.75 350 ALA A N 1
ATOM 2647 C CA . ALA A 1 350 ? 2.224 -12.250 10.508 1.00 96.75 350 ALA A CA 1
ATOM 2648 C C . ALA A 1 350 ? 1.297 -13.063 9.608 1.00 96.75 350 ALA A C 1
ATOM 2650 O O . ALA A 1 350 ? 0.079 -13.009 9.766 1.00 96.75 350 ALA A O 1
ATOM 2651 N N . GLU A 1 351 ? 1.871 -13.830 8.690 1.00 96.25 351 GLU A N 1
ATOM 2652 C CA . GLU A 1 351 ? 1.114 -14.737 7.832 1.00 96.25 351 GLU A CA 1
ATOM 2653 C C . GLU A 1 351 ? 0.648 -15.983 8.600 1.00 96.25 351 GLU A C 1
ATOM 2655 O O . GLU A 1 351 ? 1.356 -16.504 9.466 1.00 96.25 351 GLU A O 1
ATOM 2660 N N . GLN A 1 352 ? -0.559 -16.458 8.290 1.00 94.06 352 GLN A N 1
ATOM 2661 C CA . GLN A 1 352 ? -1.084 -17.738 8.762 1.00 94.06 352 GLN A CA 1
ATOM 2662 C C . GLN A 1 352 ? -0.989 -18.793 7.664 1.00 94.06 352 GLN A C 1
ATOM 2664 O O . GLN A 1 352 ? -1.118 -18.494 6.482 1.00 94.06 352 GLN A O 1
ATOM 2669 N N . ALA A 1 353 ? -0.875 -20.058 8.070 1.00 90.31 353 ALA A N 1
ATOM 2670 C CA . ALA A 1 353 ? -0.848 -21.186 7.141 1.00 90.31 353 ALA A CA 1
ATOM 2671 C C . ALA A 1 353 ? -2.163 -21.377 6.359 1.00 90.31 353 ALA A C 1
ATOM 2673 O O . ALA A 1 353 ? -2.162 -21.991 5.295 1.00 90.31 353 ALA A O 1
ATOM 2674 N N . SER A 1 354 ? -3.288 -20.897 6.894 1.00 90.62 354 SER A N 1
ATOM 2675 C CA . SER A 1 354 ? -4.607 -21.071 6.292 1.00 90.62 354 SER A CA 1
ATOM 2676 C C . SER A 1 354 ? -5.546 -19.927 6.647 1.00 90.62 354 SER A C 1
ATOM 2678 O O . SER A 1 354 ? -5.446 -19.334 7.722 1.00 90.62 354 SER A O 1
ATOM 2680 N N . CYS A 1 355 ? -6.504 -19.690 5.763 1.00 92.25 355 CYS A N 1
ATOM 2681 C CA . CYS A 1 355 ? -7.566 -18.711 5.941 1.00 92.25 355 CYS A CA 1
ATOM 2682 C C . CYS A 1 355 ? -8.690 -19.273 6.826 1.00 92.25 355 CYS A C 1
ATOM 2684 O O . CYS A 1 355 ? -9.018 -20.457 6.756 1.00 92.25 355 CYS A O 1
ATOM 2686 N N . GLU A 1 356 ? -9.246 -18.433 7.694 1.00 91.75 356 GLU A N 1
ATOM 2687 C CA . GLU A 1 356 ? -10.255 -18.746 8.705 1.00 91.75 356 GLU A CA 1
ATOM 2688 C C . GLU A 1 356 ? -11.510 -17.850 8.636 1.00 91.75 356 GLU A C 1
ATOM 2690 O O . GLU A 1 356 ? -12.428 -18.036 9.448 1.00 91.75 356 GLU A O 1
ATOM 2695 N N . VAL A 1 357 ? -11.593 -16.875 7.718 1.00 84.38 357 VAL A N 1
ATOM 2696 C CA . VAL A 1 357 ? -12.826 -16.103 7.513 1.00 84.38 357 VAL A CA 1
ATOM 2697 C C . VAL A 1 357 ? -13.830 -16.932 6.718 1.00 84.38 357 VAL A C 1
ATOM 2699 O O . VAL A 1 357 ? -13.593 -17.359 5.591 1.00 84.38 357 VAL A O 1
ATOM 2702 N N . VAL A 1 358 ? -14.997 -17.136 7.325 1.00 79.94 358 VAL A N 1
ATOM 2703 C CA . VAL A 1 358 ? -16.121 -17.855 6.725 1.00 79.94 358 VAL A CA 1
ATOM 2704 C C . VAL A 1 358 ? -17.241 -16.858 6.458 1.00 79.94 358 VAL A C 1
ATOM 2706 O O . VAL A 1 358 ? -17.688 -16.166 7.376 1.00 79.94 358 VAL A O 1
ATOM 2709 N N . PHE A 1 359 ? -17.708 -16.795 5.213 1.00 78.12 359 PHE A N 1
ATOM 2710 C CA . PHE A 1 359 ? -18.906 -16.039 4.856 1.00 78.12 359 PHE A CA 1
ATOM 2711 C C . PHE A 1 359 ? -20.138 -16.902 5.120 1.00 78.12 359 PHE A C 1
ATOM 2713 O O . PHE A 1 359 ? -20.174 -18.074 4.747 1.00 78.12 359 PHE A O 1
ATOM 2720 N N . GLN A 1 360 ? -21.146 -16.331 5.778 1.00 69.38 360 GLN A N 1
ATOM 2721 C CA . GLN A 1 360 ? -22.453 -16.978 5.852 1.00 69.38 360 GLN A CA 1
ATOM 2722 C C . GLN A 1 360 ? -23.052 -16.979 4.441 1.00 69.38 360 GLN A C 1
ATOM 2724 O O . GLN A 1 360 ? -23.070 -15.933 3.789 1.00 69.38 360 GLN A O 1
ATOM 2729 N N . THR A 1 361 ? -23.437 -18.164 3.969 1.00 56.06 361 THR A N 1
ATOM 2730 C CA . THR A 1 361 ? -23.975 -18.393 2.619 1.00 56.06 361 THR A CA 1
ATOM 2731 C C . THR A 1 361 ? -25.481 -18.215 2.563 1.00 56.06 361 THR A C 1
ATOM 2733 O O . THR A 1 361 ? -26.139 -18.444 3.605 1.00 56.06 361 THR A O 1
#

Solvent-accessible surface area (backbone atoms only — not comparable to full-atom values): 19520 Å² total; per-residue (Å²): 135,89,83,88,78,95,75,83,86,78,87,72,76,83,77,79,81,75,80,77,80,81,65,83,89,64,83,68,49,63,42,80,47,74,58,80,43,74,86,82,40,42,37,77,76,73,82,56,91,46,52,42,91,67,22,64,47,31,51,52,27,52,76,48,71,57,68,79,55,48,74,36,70,75,47,33,51,49,42,50,52,42,32,47,56,54,52,55,60,17,47,36,77,82,35,30,46,54,35,70,68,57,45,49,54,51,44,53,51,27,35,52,33,36,76,70,69,20,45,34,27,35,38,44,38,63,46,48,69,61,77,50,55,28,40,15,56,83,53,46,38,76,78,48,57,80,89,53,22,65,63,44,43,53,52,41,52,52,45,39,71,77,27,53,66,55,28,26,29,23,43,24,22,76,52,74,38,50,54,46,58,88,36,33,61,36,15,38,36,46,42,27,54,54,39,49,44,36,55,74,28,32,54,28,30,36,34,40,22,32,82,64,18,21,30,36,31,26,37,35,31,36,76,48,76,50,90,59,65,56,51,27,21,30,38,41,30,26,20,17,60,67,53,82,25,57,33,63,77,45,40,81,81,45,67,88,59,54,84,73,42,55,60,53,52,32,46,10,35,33,70,60,28,83,38,43,77,43,55,39,43,66,42,22,31,40,61,49,78,51,78,55,81,55,41,37,37,43,31,35,40,30,26,56,54,44,62,88,39,75,58,9,45,57,21,28,73,75,40,51,79,78,43,41,60,98,88,38,77,78,59,65,62,47,79,73,50,23,36,36,28,45,54,84,39,36,24,42,73,43,80,48,100,62,78,81,89,77,80,90,129

Sequence (361 aa):
MEASSPWGRNHRTGRHLHHADHRVGRPRLATIVGLDTRLKVRSKDPTIGLSFWASDVVVLATVNKNMSKWMESPLLGQFKAAAKVLQDARANESFAQLGSDQRQIMEDAFKASKAAGKPWQIYAAGTMIGPQATPNFAALPDVVSAAFKPSLQAIVDGLHNASSFARQCTAGAMFAVPWNSDGFDGFSYERGLILESFKQNANNPIILGGDLHDGWAWTLFDGGVAQSGTPVAVNLGAPGVTAPGWGRSLSGMFQSAGRNMWDFIHKSFMAGNPGLKYAHTKDKGFFAVKATKTRHIAEWCLINDNASAPASPSYTTKNYKDARTAGRVTDPYYCGTSLVTAAGSKGSLAEQASCEVVFQT

Nearest PDB structures (foldseek):
  2yeq-assembly1_A  TM=7.866E-01  e=7.691E-11  Bacillus subtilis

Radius of gyration: 22.45 Å; Cα contacts (8 Å, |Δi|>4): 695; chains: 1; bounding box: 63×66×52 Å

Organism: Polarella glacialis (NCBI:txid89957)

Secondary structure (DSSP, 8-state):
-----------------------TTPPP-EEEEE--SSSSS--S----S--GGG-HHHHHHHH---GGGGGSHHHHHHHHHHHHHHHHHHT-TT--SSHHHHHHHHHHHHHHHHHTT-SEEEEE-SS--S--PPP-GGGGGGGS-TTTHHHHHHHHHHHHHH-HHHHHHHHHHHTT--S-TTTTTS-HHHHHHHHHHHHHH-SEEEEEE-SSSSEEEEEEETTSS-SSS-EEEEEEEPPPSS---HHHHHHHHHTTS-TTHHHHHHHHHHHT-TTEEEEE-S-EEEEEEEE-SSEEEEEEEEE---TTSTTSHHHHHHSTTTT-BTTB--PPPEEEEEEEEETTSTT--EE-SS-------

Mean predicted aligned error: 8.43 Å

InterPro domains:
  IPR018946 PhoD-like phosphatase, metallophosphatase domain [PF09423] (28-300)
  IPR029052 Metallo-dependent phosphatase-like [SSF56300] (30-308)
  IPR038607 PhoD-like superfamily [G3DSA:3.60.21.70] (3-341)
  IPR052900 Phospholipid Metabolizing Enzymes [PTHR43606] (29-318)